Protein AF-A0A9P9QPF1-F1 (afdb_monomer)

Radius of gyration: 17.54 Å; Cα contacts (8 Å, |Δi|>4): 464; chains: 1; bounding box: 39×44×56 Å

Foldseek 3Di:
DAEEEEFEAAPAFQARLQADPRDRCLPRPLCVLVVPYHYYTDGDHRHLCVCQAPDPDPVLLVLLCVVLVVVLVVCVVVVNLQHAYEYEYAASSVLSVLSNLLCLCPDPDSSSVSNNLRAAEYEYELYFQQALDQVSVVLLSVLVVQVCVVPDPDDDDGDRDNSNVSNVSNVSSVVVQVVCVVVVRRHYAYEFEAEDAQDPPRGASRDPVRRDDVVHHYDYQDHHSSCLSYADDCPGPSNCVVSVVVSVSVVVVVVVVVD

Mean predicted aligned error: 5.54 Å

Structure (mmCIF, N/CA/C/O backbone):
data_AF-A0A9P9QPF1-F1
#
_entry.id   AF-A0A9P9QPF1-F1
#
loop_
_atom_site.group_PDB
_atom_site.id
_atom_site.type_symbol
_atom_site.label_atom_id
_atom_site.label_alt_id
_atom_site.label_comp_id
_atom_site.label_asym_id
_atom_site.label_entity_id
_atom_site.label_seq_id
_atom_site.pdbx_PDB_ins_code
_atom_site.Cartn_x
_atom_site.Cartn_y
_atom_site.Cartn_z
_atom_site.occupancy
_atom_site.B_iso_or_equiv
_atom_site.auth_seq_id
_atom_site.auth_comp_id
_atom_site.auth_asym_id
_atom_site.auth_atom_id
_atom_site.pdbx_PDB_model_num
ATOM 1 N N . THR A 1 1 ? -11.593 -10.756 13.813 1.00 84.38 1 THR A N 1
ATOM 2 C CA . THR A 1 1 ? -11.737 -10.491 12.364 1.00 84.38 1 THR A CA 1
ATOM 3 C C . THR A 1 1 ? -10.950 -9.239 12.032 1.00 84.38 1 THR A C 1
ATOM 5 O O . THR A 1 1 ? -10.875 -8.368 12.889 1.00 84.38 1 THR A O 1
ATOM 8 N N . PHE A 1 2 ? -10.333 -9.146 10.856 1.00 94.38 2 PHE A N 1
ATOM 9 C CA . PHE A 1 2 ? -9.596 -7.957 10.392 1.00 94.38 2 PHE A CA 1
ATOM 10 C C . PHE A 1 2 ? -9.845 -7.748 8.895 1.00 94.38 2 PHE A C 1
ATOM 12 O O . PHE A 1 2 ? -10.354 -8.657 8.237 1.00 94.38 2 PHE A O 1
ATOM 19 N N . SER A 1 3 ? -9.521 -6.573 8.360 1.00 96.62 3 SER A N 1
ATOM 20 C CA . SER A 1 3 ? -9.664 -6.269 6.934 1.00 96.62 3 SER A CA 1
ATOM 21 C C . SER A 1 3 ? -8.303 -6.168 6.248 1.00 96.62 3 SER A C 1
ATOM 23 O O . SER A 1 3 ? -7.389 -5.543 6.783 1.00 96.62 3 SER A O 1
ATOM 25 N N . VAL A 1 4 ? -8.193 -6.727 5.044 1.00 98.19 4 VAL A N 1
ATOM 26 C CA . VAL A 1 4 ? -7.065 -6.537 4.126 1.00 98.19 4 VAL A CA 1
ATOM 27 C C . VAL A 1 4 ? -7.552 -5.723 2.931 1.00 98.19 4 VAL A C 1
ATOM 29 O O . VAL A 1 4 ? -8.466 -6.150 2.223 1.00 98.19 4 VAL A O 1
ATOM 32 N N . VAL A 1 5 ? -6.969 -4.544 2.726 1.00 98.44 5 VAL A N 1
ATOM 33 C CA . VAL A 1 5 ? -7.371 -3.599 1.677 1.00 98.44 5 VAL A CA 1
ATOM 34 C C . VAL A 1 5 ? -6.279 -3.506 0.620 1.00 98.44 5 VAL A C 1
ATOM 36 O O . VAL A 1 5 ? -5.175 -3.035 0.882 1.00 98.44 5 VAL A O 1
ATOM 39 N N . PHE A 1 6 ? -6.609 -3.944 -0.587 1.00 98.56 6 PHE A N 1
ATOM 40 C CA . PHE A 1 6 ? -5.731 -3.944 -1.746 1.00 98.56 6 PHE A CA 1
ATOM 41 C C . PHE A 1 6 ? -5.860 -2.644 -2.534 1.00 98.56 6 PHE A C 1
ATOM 43 O O . PHE A 1 6 ? -6.964 -2.279 -2.941 1.00 98.56 6 PHE A O 1
ATOM 50 N N . VAL A 1 7 ? -4.739 -1.975 -2.796 1.00 98.06 7 VAL A N 1
ATOM 51 C CA . VAL A 1 7 ? -4.677 -0.713 -3.549 1.00 98.06 7 VAL A CA 1
ATOM 52 C C . VAL A 1 7 ? -3.761 -0.900 -4.755 1.00 98.06 7 VAL A C 1
ATOM 54 O O . VAL A 1 7 ? -2.556 -1.109 -4.609 1.00 98.06 7 VAL A O 1
ATOM 57 N N . HIS A 1 8 ? -4.341 -0.913 -5.955 1.00 94.88 8 HIS A N 1
ATOM 58 C CA . HIS A 1 8 ? -3.581 -1.191 -7.174 1.00 94.88 8 HIS A CA 1
ATOM 59 C C . HIS A 1 8 ? -2.695 -0.014 -7.591 1.00 94.88 8 HIS A C 1
ATOM 61 O O . HIS A 1 8 ? -2.966 1.127 -7.234 1.00 94.88 8 HIS A O 1
ATOM 67 N N . GLY A 1 9 ? -1.674 -0.297 -8.399 1.00 86.31 9 GLY A N 1
ATOM 68 C CA . GLY A 1 9 ? -0.817 0.713 -9.011 1.00 86.31 9 GLY A CA 1
ATOM 69 C C . GLY A 1 9 ? -1.319 1.246 -10.353 1.00 86.31 9 GLY A C 1
ATOM 70 O O . GLY A 1 9 ? -2.434 0.959 -10.801 1.00 86.31 9 GLY A O 1
ATOM 71 N N . LEU A 1 10 ? -0.439 2.003 -11.007 1.00 77.88 10 LEU A N 1
ATOM 72 C CA . LEU A 1 10 ? -0.610 2.525 -12.363 1.00 77.88 10 LEU A CA 1
ATOM 73 C C . LEU A 1 10 ? -0.850 1.426 -13.389 1.00 77.88 10 LEU A C 1
ATOM 75 O O . LEU A 1 10 ? -0.322 0.325 -13.245 1.00 77.88 10 LEU A O 1
ATOM 79 N N . THR A 1 11 ? -1.627 1.724 -14.437 1.00 69.00 11 THR A N 1
ATOM 80 C CA . THR A 1 11 ? -2.045 0.774 -15.501 1.00 69.00 11 THR A CA 1
ATOM 81 C C . THR A 1 11 ? -2.788 -0.472 -15.014 1.00 69.00 11 THR A C 1
ATOM 83 O O . THR A 1 11 ? -3.221 -1.311 -15.805 1.00 69.00 11 THR A O 1
ATOM 86 N N . GLY A 1 12 ? -2.962 -0.601 -13.704 1.00 81.06 12 GLY A N 1
ATOM 87 C CA . GLY A 1 12 ? -3.686 -1.659 -13.047 1.00 81.06 12 GLY A CA 1
ATOM 88 C C . GLY A 1 12 ? -5.175 -1.378 -12.972 1.00 81.06 12 GLY A C 1
ATOM 89 O O . GLY A 1 12 ? -5.694 -0.400 -13.502 1.00 81.06 12 GLY A O 1
ATOM 90 N N . ASN A 1 13 ? -5.868 -2.276 -12.293 1.00 87.75 13 ASN A N 1
ATOM 91 C CA . ASN A 1 13 ? -7.193 -2.021 -11.755 1.00 87.75 13 ASN A CA 1
ATOM 92 C C . ASN A 1 13 ? -7.406 -2.960 -10.562 1.00 87.75 13 ASN A C 1
ATOM 94 O O . ASN A 1 13 ? -6.571 -3.822 -10.271 1.00 87.75 13 ASN A O 1
ATOM 98 N N . ARG A 1 14 ? -8.550 -2.812 -9.891 1.00 90.06 14 ARG A N 1
ATOM 99 C CA . ARG A 1 14 ? -8.898 -3.551 -8.668 1.00 90.06 14 ARG A CA 1
ATOM 100 C C . ARG A 1 14 ? -8.849 -5.084 -8.785 1.00 90.06 14 ARG A C 1
ATOM 102 O O . ARG A 1 14 ? -8.847 -5.744 -7.753 1.00 90.06 14 ARG A O 1
ATOM 109 N N . THR A 1 15 ? -8.819 -5.658 -9.989 1.00 92.88 15 THR A N 1
ATOM 110 C CA . THR A 1 15 ? -8.665 -7.106 -10.211 1.00 92.88 15 THR A CA 1
ATOM 111 C C . THR A 1 15 ? -7.367 -7.445 -10.941 1.00 92.88 15 THR A C 1
ATOM 113 O O . THR A 1 15 ? -6.583 -8.252 -10.446 1.00 92.88 15 THR A O 1
ATOM 116 N N . ARG A 1 16 ? -7.093 -6.807 -12.084 1.00 93.75 16 ARG A N 1
ATOM 117 C CA . ARG A 1 16 ? -5.982 -7.154 -12.988 1.00 93.75 16 ARG A CA 1
ATOM 118 C C . ARG A 1 16 ? -4.607 -7.085 -12.328 1.00 93.75 16 ARG A C 1
ATOM 120 O O . ARG A 1 16 ? -3.755 -7.903 -12.648 1.00 93.75 16 ARG A O 1
ATOM 127 N N . THR A 1 17 ? -4.389 -6.143 -11.411 1.00 95.44 17 THR A N 1
ATOM 128 C CA . THR A 1 17 ? -3.107 -6.016 -10.694 1.00 95.44 17 THR A CA 1
ATOM 129 C C . THR A 1 17 ? -2.771 -7.257 -9.879 1.00 95.44 17 THR A C 1
ATOM 131 O O . THR A 1 17 ? -1.605 -7.577 -9.711 1.00 95.44 17 THR A O 1
ATOM 134 N N . TRP A 1 18 ? -3.788 -7.976 -9.420 1.00 97.31 18 TRP A N 1
ATOM 135 C CA . TRP A 1 18 ? -3.645 -9.119 -8.526 1.00 97.31 18 TRP A CA 1
ATOM 136 C C . TRP A 1 18 ? -3.988 -10.439 -9.223 1.00 97.31 18 TRP A C 1
ATOM 138 O O . TRP A 1 18 ? -4.263 -11.430 -8.550 1.00 97.31 18 TRP A O 1
ATOM 148 N N . SER A 1 19 ? -4.060 -10.438 -10.559 1.00 97.00 19 SER A N 1
ATOM 149 C CA . SER A 1 19 ? -4.500 -11.594 -11.339 1.00 97.00 19 SER A CA 1
ATOM 150 C C . SER A 1 19 ? -3.368 -12.187 -12.170 1.00 97.00 19 SER A C 1
ATOM 152 O O . SER A 1 19 ? -2.696 -11.454 -12.893 1.00 97.00 19 SER A O 1
ATOM 154 N N . HIS A 1 20 ? -3.212 -13.508 -12.122 1.00 96.25 20 HIS A N 1
ATOM 155 C CA . HIS A 1 20 ? -2.329 -14.282 -12.993 1.00 96.25 20 HIS A CA 1
ATOM 156 C C . HIS A 1 20 ? -3.170 -15.318 -13.743 1.00 96.25 20 HIS A C 1
ATOM 158 O O . HIS A 1 20 ? -3.834 -16.123 -13.102 1.00 96.25 20 HIS A O 1
ATOM 164 N N . ASP A 1 21 ? -3.214 -15.261 -15.076 1.00 94.06 21 ASP A N 1
ATOM 165 C CA . ASP A 1 21 ? -3.969 -16.206 -15.919 1.00 94.06 21 ASP A CA 1
ATOM 166 C C . ASP A 1 21 ? -5.418 -16.472 -15.454 1.00 94.06 21 ASP A C 1
ATOM 168 O O . ASP A 1 21 ? -5.925 -17.590 -15.466 1.00 94.06 21 ASP A O 1
ATOM 172 N N . GLY A 1 22 ? -6.105 -15.406 -15.026 1.00 92.75 22 GLY A N 1
ATOM 173 C CA . GLY A 1 22 ? -7.492 -15.455 -14.549 1.00 92.75 22 GLY A CA 1
ATOM 174 C C . GLY A 1 22 ? -7.662 -15.790 -13.062 1.00 92.75 22 GLY A C 1
ATOM 175 O O . GLY A 1 22 ? -8.756 -15.597 -12.535 1.00 92.75 22 GLY A O 1
ATOM 176 N N . LEU A 1 23 ? -6.599 -16.208 -12.372 1.00 96.94 23 LEU A N 1
ATOM 177 C CA . LEU A 1 23 ? -6.587 -16.434 -10.928 1.00 96.94 23 LEU A CA 1
ATOM 178 C C . LEU A 1 23 ? -6.358 -15.112 -10.192 1.00 96.94 23 LEU A C 1
ATOM 180 O O . LEU A 1 23 ? -5.297 -14.504 -10.317 1.00 96.94 23 LEU A O 1
ATOM 184 N N . LEU A 1 24 ? -7.340 -14.675 -9.402 1.00 97.56 24 LEU A N 1
ATOM 185 C CA . LEU A 1 24 ? -7.298 -13.461 -8.589 1.00 97.56 24 LEU A CA 1
ATOM 186 C C . LEU A 1 24 ? -6.910 -13.832 -7.155 1.00 97.56 24 LEU A C 1
ATOM 188 O O . LEU A 1 24 ? -7.772 -14.142 -6.332 1.00 97.56 24 LEU A O 1
ATOM 192 N N . TRP A 1 25 ? -5.623 -13.774 -6.810 1.00 97.75 25 TRP A N 1
ATOM 193 C CA . TRP A 1 25 ? -5.141 -14.339 -5.542 1.00 97.75 25 TRP A CA 1
ATOM 194 C C . TRP A 1 25 ? -5.756 -13.736 -4.262 1.00 97.75 25 TRP A C 1
ATOM 196 O O . TRP A 1 25 ? -5.939 -14.504 -3.311 1.00 97.75 25 TRP A O 1
ATOM 206 N N . PRO A 1 26 ? -6.164 -12.445 -4.193 1.00 97.69 26 PRO A N 1
ATOM 207 C CA . PRO A 1 26 ? -6.895 -11.935 -3.034 1.00 97.69 26 PRO A CA 1
ATOM 208 C C . PRO A 1 26 ? -8.247 -12.630 -2.830 1.00 97.69 26 PRO A C 1
ATOM 210 O O . PRO A 1 26 ? -8.736 -12.702 -1.710 1.00 97.69 26 PRO A O 1
ATOM 213 N N . LYS A 1 27 ? -8.866 -13.144 -3.896 1.00 97.25 27 LYS A N 1
ATOM 214 C CA . LYS A 1 27 ? -10.145 -13.858 -3.838 1.00 97.25 27 LYS A CA 1
ATOM 215 C C . LYS A 1 27 ? -9.957 -15.374 -3.764 1.00 97.25 27 LYS A C 1
ATOM 217 O O . LYS A 1 27 ? -10.670 -16.030 -3.016 1.00 97.25 27 LYS A O 1
ATOM 222 N N . ASP A 1 28 ? -9.021 -15.920 -4.530 1.00 97.44 28 ASP A N 1
ATOM 223 C CA . ASP A 1 28 ? -8.966 -17.359 -4.801 1.00 97.44 28 ASP A CA 1
ATOM 224 C C . ASP A 1 28 ? -7.970 -18.107 -3.896 1.00 97.44 28 ASP A C 1
ATOM 226 O O . ASP A 1 28 ? -8.145 -19.302 -3.635 1.00 97.44 28 ASP A O 1
ATOM 230 N N . LEU A 1 29 ? -6.940 -17.416 -3.384 1.00 98.06 29 LEU A N 1
ATOM 231 C CA . LEU A 1 29 ? -5.895 -18.009 -2.536 1.00 98.06 29 LEU A CA 1
ATOM 232 C C . LEU A 1 29 ? -5.961 -17.494 -1.098 1.00 98.06 29 LEU A C 1
ATOM 234 O O . LEU A 1 29 ? -6.026 -18.274 -0.148 1.00 98.06 29 LEU A O 1
ATOM 238 N N . LEU A 1 30 ? -6.000 -16.170 -0.930 1.00 97.31 30 LEU A N 1
ATOM 239 C CA . LEU A 1 30 ? -5.838 -15.531 0.371 1.00 97.31 30 LEU A CA 1
ATOM 240 C C . LEU A 1 30 ? -6.895 -15.932 1.420 1.00 97.31 30 LEU A C 1
ATOM 242 O O . LEU A 1 30 ? -6.501 -16.094 2.577 1.00 97.31 30 LEU A O 1
ATOM 246 N N . PRO A 1 31 ? -8.183 -16.181 1.086 1.00 96.81 31 PRO A N 1
ATOM 247 C CA . PRO A 1 31 ? -9.150 -16.686 2.065 1.00 96.81 31 PRO A CA 1
ATOM 248 C C . PRO A 1 31 ? -8.780 -18.041 2.675 1.00 96.81 31 PRO A C 1
ATOM 250 O O . PRO A 1 31 ? -9.195 -18.335 3.792 1.00 96.81 31 PRO A O 1
ATOM 253 N N . LYS A 1 32 ? -7.995 -18.870 1.976 1.00 95.56 32 LYS A N 1
ATOM 254 C CA . LYS A 1 32 ? -7.543 -20.166 2.499 1.00 95.56 32 LYS A CA 1
ATOM 255 C C . LYS A 1 32 ? -6.437 -19.987 3.536 1.00 95.56 32 LYS A C 1
ATOM 257 O O . LYS A 1 32 ? -6.409 -20.693 4.539 1.00 95.56 32 LYS A O 1
ATOM 262 N N . THR A 1 33 ? -5.551 -19.013 3.324 1.00 94.50 33 THR A N 1
ATOM 263 C CA . THR A 1 33 ? -4.469 -18.686 4.265 1.00 94.50 33 THR A CA 1
ATOM 264 C C . THR A 1 33 ? -4.956 -17.833 5.440 1.00 94.50 33 THR A C 1
ATOM 266 O O . THR A 1 33 ? -4.488 -18.006 6.565 1.00 94.50 33 THR A O 1
ATOM 269 N N . LEU A 1 34 ? -5.913 -16.930 5.203 1.00 95.19 34 LEU A N 1
ATOM 270 C CA . LEU A 1 34 ? -6.455 -15.987 6.184 1.00 95.19 34 LEU A CA 1
ATOM 271 C C . LEU A 1 34 ? -7.994 -16.095 6.250 1.00 95.19 34 LEU A C 1
ATOM 273 O O . LEU A 1 34 ? -8.694 -15.156 5.867 1.00 95.19 34 LEU A O 1
ATOM 277 N N . PRO A 1 35 ? -8.562 -17.198 6.776 1.00 92.62 35 PRO A N 1
ATOM 278 C CA . PRO A 1 35 ? -10.014 -17.441 6.750 1.00 92.62 35 PRO A CA 1
ATOM 279 C C . PRO A 1 35 ? -10.839 -16.422 7.551 1.00 92.62 35 PRO A C 1
ATOM 281 O O . PRO A 1 35 ? -12.038 -16.282 7.340 1.00 92.62 35 PRO A O 1
ATOM 284 N N . ASN A 1 36 ? -10.197 -15.681 8.459 1.00 90.31 36 ASN A N 1
ATOM 285 C CA . ASN A 1 36 ? -10.830 -14.655 9.292 1.00 90.31 36 ASN A CA 1
ATOM 286 C C . ASN A 1 36 ? -10.588 -13.222 8.778 1.00 90.31 36 ASN A C 1
ATOM 288 O O . ASN A 1 36 ? -10.891 -12.254 9.491 1.00 90.31 36 ASN A O 1
ATOM 292 N N . ALA A 1 37 ? -9.993 -13.081 7.589 1.00 94.81 37 ALA A N 1
ATOM 293 C CA . ALA A 1 37 ? -9.763 -11.801 6.940 1.00 94.81 37 ALA A CA 1
ATOM 294 C C . ALA A 1 37 ? -10.932 -11.438 6.024 1.00 94.81 37 ALA A C 1
ATOM 296 O O . ALA A 1 37 ? -11.385 -12.233 5.204 1.00 94.81 37 ALA A O 1
ATOM 297 N N . ARG A 1 38 ? -11.377 -10.187 6.110 1.00 95.00 38 ARG A N 1
ATOM 298 C CA . ARG A 1 38 ? -12.221 -9.573 5.089 1.00 95.00 38 ARG A CA 1
ATOM 299 C C . ARG A 1 38 ? -11.328 -8.950 4.032 1.00 95.00 38 ARG A C 1
ATOM 301 O O . ARG A 1 38 ? -10.522 -8.085 4.354 1.00 95.00 38 ARG A O 1
ATOM 308 N N . ILE A 1 39 ? -11.499 -9.346 2.782 1.00 96.62 39 ILE A N 1
ATOM 309 C CA . ILE A 1 39 ? -10.620 -8.915 1.697 1.00 96.62 39 ILE A CA 1
ATOM 310 C C . ILE A 1 39 ? -11.367 -7.930 0.804 1.00 96.62 39 ILE A C 1
ATOM 312 O O . ILE A 1 39 ? -12.495 -8.184 0.387 1.00 96.62 39 ILE A O 1
ATOM 316 N N . MET A 1 40 ? -10.744 -6.784 0.543 1.00 96.12 40 MET A N 1
ATOM 317 C CA . MET A 1 40 ? -11.307 -5.692 -0.245 1.00 96.12 40 MET A CA 1
ATOM 318 C C . MET A 1 40 ? -10.298 -5.234 -1.287 1.00 96.12 40 MET A C 1
ATOM 320 O O . MET A 1 40 ? -9.114 -5.126 -0.984 1.00 96.12 40 MET A O 1
ATOM 324 N N . THR A 1 41 ? -10.763 -4.890 -2.485 1.00 95.88 41 THR A N 1
ATOM 325 C CA . THR A 1 41 ? -9.938 -4.246 -3.511 1.00 95.88 41 THR A CA 1
ATOM 326 C C . THR A 1 41 ? -10.492 -2.858 -3.813 1.00 95.88 41 THR A C 1
ATOM 328 O O . THR A 1 41 ? -11.667 -2.691 -4.141 1.00 95.88 41 THR A O 1
ATOM 331 N N . PHE A 1 42 ? -9.650 -1.839 -3.674 1.00 94.31 42 PHE A N 1
ATOM 332 C CA . PHE A 1 42 ? -9.981 -0.469 -4.039 1.00 94.31 42 PHE A CA 1
ATOM 333 C C . PHE A 1 42 ? -9.572 -0.208 -5.487 1.00 94.31 42 PHE A C 1
ATOM 335 O O . PHE A 1 42 ? -8.527 -0.679 -5.935 1.00 94.31 42 PHE A O 1
ATOM 342 N N . GLY A 1 43 ? -10.416 0.520 -6.222 1.00 86.38 43 GLY A N 1
ATOM 343 C CA . GLY A 1 43 ? -10.181 0.846 -7.622 1.00 86.38 43 GLY A CA 1
ATOM 344 C C . GLY A 1 43 ? -10.318 2.333 -7.902 1.00 86.38 43 GLY A C 1
ATOM 345 O O . GLY A 1 43 ? -11.364 2.892 -7.583 1.00 86.38 43 GLY A O 1
ATOM 346 N N . TYR A 1 44 ? -9.322 2.923 -8.557 1.00 84.06 44 TYR A N 1
ATOM 347 C CA . TYR A 1 44 ? -9.302 4.321 -8.988 1.00 84.06 44 TYR A CA 1
ATOM 348 C C . TYR A 1 44 ? -8.747 4.454 -10.418 1.00 84.06 44 TYR A C 1
ATOM 350 O O . TYR A 1 44 ? -8.210 3.493 -10.968 1.00 84.06 44 TYR A O 1
ATOM 358 N N . ASP A 1 45 ? -8.913 5.624 -11.042 1.00 76.50 45 ASP A N 1
ATOM 359 C CA . ASP A 1 45 ? -8.342 5.901 -12.366 1.00 76.50 45 ASP A CA 1
ATOM 360 C C . ASP A 1 45 ? -6.810 6.000 -12.278 1.00 76.50 45 ASP A C 1
ATOM 362 O O . ASP A 1 45 ? -6.278 6.867 -11.592 1.00 76.50 45 ASP A O 1
ATOM 366 N N . ALA A 1 46 ? -6.111 5.080 -12.942 1.00 68.81 46 ALA A N 1
ATOM 367 C CA . ALA A 1 46 ? -4.673 4.856 -12.792 1.00 68.81 46 ALA A CA 1
ATOM 368 C C . ALA A 1 46 ? -3.868 5.245 -14.040 1.00 68.81 46 ALA A C 1
ATOM 370 O O . ALA A 1 46 ? -2.824 4.640 -14.313 1.00 68.81 46 ALA A O 1
ATOM 371 N N . ASP A 1 47 ? -4.375 6.196 -14.826 1.00 69.38 47 ASP A N 1
ATOM 372 C CA . ASP A 1 47 ? -3.650 6.752 -15.965 1.00 69.38 47 ASP A CA 1
ATOM 373 C C . ASP A 1 47 ? -2.426 7.550 -15.489 1.00 69.38 47 ASP A C 1
ATOM 375 O O . ASP A 1 47 ? -2.515 8.484 -14.693 1.00 69.38 47 ASP A O 1
ATOM 379 N N . VAL A 1 48 ? -1.259 7.154 -15.988 1.00 63.41 48 VAL A N 1
ATOM 380 C CA . VAL A 1 48 ? 0.043 7.677 -15.572 1.00 63.41 48 VAL A CA 1
ATOM 381 C C . VAL A 1 48 ? 0.267 9.121 -15.992 1.00 63.41 48 VAL A C 1
ATOM 383 O O . VAL A 1 48 ? 0.832 9.894 -15.222 1.00 63.41 48 VAL A O 1
ATOM 386 N N . LEU A 1 49 ? -0.159 9.478 -17.207 1.00 63.38 49 LEU A N 1
ATOM 387 C CA . LEU A 1 49 ? -0.018 10.843 -17.702 1.00 63.38 49 LEU A CA 1
ATOM 388 C C . LEU A 1 49 ? -0.885 11.762 -16.860 1.00 63.38 49 LEU A C 1
ATOM 390 O O . LEU A 1 49 ? -0.431 12.825 -16.466 1.00 63.38 49 LEU A O 1
ATOM 394 N N . ASN A 1 50 ? -2.085 11.311 -16.502 1.00 63.16 50 ASN A N 1
ATOM 395 C CA . ASN A 1 50 ? -2.951 12.058 -15.604 1.00 63.16 50 ASN A CA 1
ATOM 396 C C . ASN A 1 50 ? -2.335 12.215 -14.205 1.00 63.16 50 ASN A C 1
ATOM 398 O O . ASN A 1 50 ? -2.441 13.291 -13.626 1.00 63.16 50 ASN A O 1
ATOM 402 N N . MET A 1 51 ? -1.689 11.173 -13.673 1.00 65.12 51 MET A N 1
ATOM 403 C CA . MET A 1 51 ? -1.117 11.147 -12.316 1.00 65.12 51 MET A CA 1
ATOM 404 C C . MET A 1 51 ? 0.144 12.003 -12.129 1.00 65.12 51 MET A C 1
ATOM 406 O O . MET A 1 51 ? 0.458 12.331 -10.989 1.00 65.12 51 MET A O 1
ATOM 410 N N . TRP A 1 52 ? 0.847 12.331 -13.218 1.00 66.00 52 TRP A N 1
ATOM 411 C CA . TRP A 1 52 ? 2.057 13.166 -13.238 1.00 66.00 52 TRP A CA 1
ATOM 412 C C . TRP A 1 52 ? 1.932 14.376 -14.193 1.00 66.00 52 TRP A C 1
ATOM 414 O O . TRP A 1 52 ? 2.919 14.808 -14.793 1.00 66.00 52 TRP A O 1
ATOM 424 N N . SER A 1 53 ? 0.717 14.896 -14.403 1.00 59.50 53 SER A N 1
ATOM 425 C CA . SER A 1 53 ? 0.469 16.034 -15.305 1.00 59.50 53 SER A CA 1
ATOM 426 C C . SER A 1 53 ? 0.419 17.375 -14.577 1.00 59.50 53 SER A C 1
ATOM 428 O O . SER A 1 53 ? -0.152 17.514 -13.503 1.00 59.50 53 SER A O 1
ATOM 430 N N . THR A 1 54 ? 0.906 18.420 -15.251 1.00 51.22 54 THR A N 1
ATOM 431 C CA . THR A 1 54 ? 1.072 19.803 -14.763 1.00 51.22 54 THR A CA 1
ATOM 432 C C . THR A 1 54 ? -0.215 20.551 -14.362 1.00 51.22 54 THR A C 1
ATOM 434 O O . THR A 1 54 ? -0.183 21.756 -14.121 1.00 51.22 54 THR A O 1
ATOM 437 N N . ALA A 1 55 ? -1.379 19.910 -14.312 1.00 46.44 55 ALA A N 1
ATOM 438 C CA . ALA A 1 55 ? -2.656 20.610 -14.232 1.00 46.44 55 ALA A CA 1
ATOM 439 C C . ALA A 1 55 ? -3.175 20.790 -12.797 1.00 46.44 55 ALA A C 1
ATOM 441 O O . ALA A 1 55 ? -4.305 20.406 -12.539 1.00 46.44 55 ALA A O 1
ATOM 442 N N . GLY A 1 56 ? -2.399 21.365 -11.866 1.00 46.94 56 GLY A N 1
ATOM 443 C CA . GLY A 1 56 ? -2.906 21.927 -10.592 1.00 46.94 56 GLY A CA 1
ATOM 444 C C . GLY A 1 56 ? -3.836 21.035 -9.745 1.00 46.94 56 GLY A C 1
ATOM 445 O O . GLY A 1 56 ? -4.585 21.540 -8.910 1.00 46.94 56 GLY A O 1
ATOM 446 N N . GLN A 1 57 ? -3.832 19.723 -9.971 1.00 56.59 57 GLN A N 1
ATOM 447 C CA . GLN A 1 57 ? -4.755 18.758 -9.395 1.00 56.59 57 GLN A CA 1
ATOM 448 C C . GLN A 1 57 ? -3.898 17.724 -8.685 1.00 56.59 57 GLN A C 1
ATOM 450 O O . GLN A 1 57 ? -3.306 16.867 -9.328 1.00 56.59 57 GLN A O 1
ATOM 455 N N . ASN A 1 58 ? -3.842 17.793 -7.357 1.00 68.38 58 ASN A N 1
ATOM 456 C CA . ASN A 1 58 ? -3.236 16.757 -6.526 1.00 68.38 58 ASN A CA 1
ATOM 457 C C . ASN A 1 58 ? -4.055 15.452 -6.650 1.00 68.38 58 ASN A C 1
ATOM 459 O O . ASN A 1 58 ? -4.864 15.127 -5.780 1.00 68.38 58 ASN A O 1
ATOM 463 N N . ARG A 1 59 ? -3.906 14.721 -7.765 1.00 79.06 59 ARG A N 1
ATOM 464 C CA . ARG A 1 59 ? -4.731 13.542 -8.078 1.00 79.06 59 ARG A CA 1
ATOM 465 C C . ARG A 1 59 ? -4.462 12.396 -7.120 1.00 79.06 59 ARG A C 1
ATOM 467 O O . ARG A 1 59 ? -5.410 11.743 -6.701 1.00 79.06 59 ARG A O 1
ATOM 474 N N . ILE A 1 60 ? -3.205 12.191 -6.723 1.00 85.25 60 ILE A N 1
ATOM 475 C CA . ILE A 1 60 ? -2.852 11.237 -5.662 1.00 85.25 60 ILE A CA 1
ATOM 476 C C . ILE A 1 60 ? -3.609 11.585 -4.382 1.00 85.25 60 ILE A C 1
ATOM 478 O O . ILE A 1 60 ? -4.227 10.700 -3.798 1.00 85.25 60 ILE A O 1
ATOM 482 N N . GLY A 1 61 ? -3.632 12.869 -4.011 1.00 88.19 61 GLY A N 1
ATOM 483 C CA . GLY A 1 61 ? -4.448 13.393 -2.921 1.00 88.19 61 GLY A CA 1
ATOM 484 C C . GLY A 1 61 ? -5.922 13.043 -3.082 1.00 88.19 61 GLY A C 1
ATOM 485 O O . GLY A 1 61 ? -6.500 12.426 -2.197 1.00 88.19 61 GLY A O 1
ATOM 486 N N . HIS A 1 62 ? -6.522 13.338 -4.237 1.00 89.12 62 HIS A N 1
ATOM 487 C CA . HIS A 1 62 ? -7.927 13.013 -4.507 1.00 89.12 62 HIS A CA 1
ATOM 488 C C . HIS A 1 62 ? -8.223 11.506 -4.441 1.00 89.12 62 HIS A C 1
ATOM 490 O O . HIS A 1 62 ? -9.260 11.098 -3.912 1.00 89.12 62 HIS A O 1
ATOM 496 N N . HIS A 1 63 ? -7.332 10.661 -4.962 1.00 91.56 63 HIS A N 1
ATOM 497 C CA . HIS A 1 63 ? -7.458 9.208 -4.863 1.00 91.56 63 HIS A CA 1
ATOM 498 C C . HIS A 1 63 ? -7.296 8.729 -3.418 1.00 91.56 63 HIS A C 1
ATOM 500 O O . HIS A 1 63 ? -8.043 7.847 -2.996 1.00 91.56 63 HIS A O 1
ATOM 506 N N . GLY A 1 64 ? -6.395 9.345 -2.648 1.00 94.50 64 GLY A N 1
ATOM 507 C CA . GLY A 1 64 ? -6.235 9.121 -1.214 1.00 94.50 64 GLY A CA 1
ATOM 508 C C . GLY A 1 64 ? -7.511 9.466 -0.447 1.00 94.50 64 GLY A C 1
ATOM 509 O O . GLY A 1 64 ? -8.029 8.629 0.292 1.00 94.50 64 GLY A O 1
ATOM 510 N N . SER A 1 65 ? -8.100 10.632 -0.717 1.00 94.62 65 SER A N 1
ATOM 511 C CA . SER A 1 65 ? -9.386 11.047 -0.151 1.00 94.62 65 SER A CA 1
ATOM 512 C C . SER A 1 65 ? -10.522 10.102 -0.509 1.00 94.62 65 SER A C 1
ATOM 514 O O . SER A 1 65 ? -11.361 9.767 0.327 1.00 94.62 65 SER A O 1
ATOM 516 N N . SER A 1 66 ? -10.567 9.654 -1.764 1.00 95.56 66 SER A N 1
ATOM 517 C CA . SER A 1 66 ? -11.578 8.708 -2.231 1.00 95.56 66 SER A CA 1
ATOM 518 C C . SER A 1 66 ? -11.439 7.352 -1.536 1.00 95.56 66 SER A C 1
ATOM 520 O O . SER A 1 66 ? -12.447 6.796 -1.095 1.00 95.56 66 SER A O 1
ATOM 522 N N . LEU A 1 67 ? -10.209 6.850 -1.372 1.00 97.31 67 LEU A N 1
ATOM 523 C CA . LEU A 1 67 ? -9.918 5.634 -0.612 1.00 97.31 67 LEU A CA 1
ATOM 524 C C . LEU A 1 67 ? -10.347 5.785 0.852 1.00 97.31 67 LEU A C 1
ATOM 526 O O . LEU A 1 67 ? -11.073 4.930 1.359 1.00 97.31 67 LEU A O 1
ATOM 530 N N . ALA A 1 68 ? -9.940 6.873 1.511 1.00 97.56 68 ALA A N 1
ATOM 531 C CA . ALA A 1 68 ? -10.256 7.154 2.907 1.00 97.56 68 ALA A CA 1
ATOM 532 C C . ALA A 1 68 ? -11.773 7.200 3.149 1.00 97.56 68 ALA A C 1
ATOM 534 O O . ALA A 1 68 ? -12.289 6.453 3.981 1.00 97.56 68 ALA A O 1
ATOM 535 N N . ARG A 1 69 ? -12.505 8.005 2.367 1.00 97.12 69 ARG A N 1
ATOM 536 C CA . ARG A 1 69 ? -13.966 8.134 2.494 1.00 97.12 69 ARG A CA 1
ATOM 537 C C . ARG A 1 69 ? -14.696 6.835 2.178 1.00 97.12 69 ARG A C 1
ATOM 539 O O . ARG A 1 69 ? -15.510 6.392 2.979 1.00 97.12 69 ARG A O 1
ATOM 546 N N . SER A 1 70 ? -14.351 6.170 1.073 1.00 96.56 70 SER A N 1
ATOM 547 C CA . SER A 1 70 ? -15.001 4.905 0.696 1.00 96.56 70 SER A CA 1
ATOM 548 C C . SER A 1 70 ? -14.802 3.823 1.759 1.00 96.56 70 SER A C 1
ATOM 550 O O . SER A 1 70 ? -15.707 3.032 2.027 1.00 96.56 70 SER A O 1
ATOM 552 N N . LEU A 1 71 ? -13.615 3.776 2.373 1.00 97.12 71 LEU A N 1
ATOM 553 C CA . LEU A 1 71 ? -13.317 2.825 3.436 1.00 97.12 71 LEU A CA 1
ATOM 554 C C . LEU A 1 71 ? -14.048 3.174 4.740 1.00 97.12 71 LEU A C 1
ATOM 556 O O . LEU A 1 71 ? -14.547 2.259 5.393 1.00 97.12 71 LEU A O 1
ATOM 560 N N . ALA A 1 72 ? -14.138 4.455 5.109 1.00 96.56 72 ALA A N 1
ATOM 561 C CA . ALA A 1 72 ? -14.906 4.902 6.274 1.00 96.56 72 ALA A CA 1
ATOM 562 C C . ALA A 1 72 ? -16.395 4.566 6.117 1.00 96.56 72 ALA A C 1
ATOM 564 O O . ALA A 1 72 ? -16.946 3.853 6.955 1.00 96.56 72 ALA A O 1
ATOM 565 N N . ASP A 1 73 ? -17.002 4.954 4.992 1.00 95.50 73 ASP A N 1
ATOM 566 C CA . ASP A 1 73 ? -18.411 4.688 4.687 1.00 95.50 73 ASP A CA 1
ATOM 567 C C . ASP A 1 73 ? -18.727 3.191 4.723 1.00 95.50 73 ASP A C 1
ATOM 569 O O . ASP A 1 73 ? -19.744 2.763 5.276 1.00 95.50 73 ASP A O 1
ATOM 573 N N . PHE A 1 74 ? -17.849 2.367 4.139 1.00 95.00 74 PHE A N 1
ATOM 574 C CA . PHE A 1 74 ? -18.019 0.920 4.159 1.00 95.00 74 PHE A CA 1
ATOM 575 C C . PHE A 1 74 ? -17.985 0.372 5.587 1.00 95.00 74 PHE A C 1
ATOM 577 O O . PHE A 1 74 ? -18.824 -0.456 5.941 1.00 95.00 74 PHE A O 1
ATOM 584 N N . ARG A 1 75 ? -17.037 0.829 6.412 1.00 94.25 75 ARG A N 1
ATOM 585 C CA . ARG A 1 75 ? -16.871 0.358 7.794 1.00 94.25 75 ARG A CA 1
ATOM 586 C C . ARG A 1 75 ? -18.027 0.774 8.692 1.00 94.25 75 ARG A C 1
ATOM 588 O O . ARG A 1 75 ? -18.437 -0.033 9.519 1.00 94.25 75 ARG A O 1
ATOM 595 N N . ASP A 1 76 ? -18.571 1.969 8.505 1.00 92.94 76 ASP A N 1
ATOM 596 C CA . ASP A 1 76 ? -19.709 2.441 9.293 1.00 92.94 76 ASP A CA 1
ATOM 597 C C . ASP A 1 76 ? -20.993 1.689 8.920 1.00 92.94 76 ASP A C 1
ATOM 599 O O . ASP A 1 76 ? -21.733 1.248 9.796 1.00 92.94 76 ASP A O 1
ATOM 603 N N . ARG A 1 77 ? -21.215 1.416 7.627 1.00 93.56 77 ARG A N 1
ATOM 604 C CA . ARG A 1 77 ? -22.370 0.624 7.155 1.00 93.56 77 ARG A CA 1
ATOM 605 C C . ARG A 1 77 ? -22.349 -0.843 7.584 1.00 93.56 77 ARG A C 1
ATOM 607 O O . ARG A 1 77 ? -23.359 -1.525 7.436 1.00 93.56 77 ARG A O 1
ATOM 614 N N . THR A 1 78 ? -21.212 -1.348 8.048 1.00 91.56 78 THR A N 1
ATOM 615 C CA . THR A 1 78 ? -21.010 -2.771 8.355 1.00 91.56 78 THR A CA 1
ATOM 616 C C . THR A 1 78 ? -20.597 -3.022 9.809 1.00 91.56 78 THR A C 1
ATOM 618 O O . THR A 1 78 ? -20.163 -4.125 10.130 1.00 91.56 78 THR A O 1
ATOM 621 N N . ASP A 1 79 ? -20.747 -2.014 10.681 1.00 88.06 79 ASP A N 1
ATOM 622 C CA . ASP A 1 79 ? -20.387 -2.045 12.110 1.00 88.06 79 ASP A CA 1
ATOM 623 C C . ASP A 1 79 ? -18.945 -2.524 12.367 1.00 88.06 79 ASP A C 1
ATOM 625 O O . ASP A 1 79 ? -18.633 -3.387 13.187 1.00 88.06 79 ASP A O 1
ATOM 629 N N . MET A 1 80 ? -18.023 -1.982 11.575 1.00 87.81 80 MET A N 1
ATOM 630 C CA . MET A 1 80 ? -16.629 -2.414 11.501 1.00 87.81 80 MET A CA 1
ATOM 631 C C . MET A 1 80 ? -15.648 -1.303 11.829 1.00 87.81 80 MET A C 1
ATOM 633 O O . MET A 1 80 ? -14.448 -1.465 11.601 1.00 87.81 80 MET A O 1
ATOM 637 N N . SER A 1 81 ? -16.113 -0.193 12.400 1.00 88.12 81 SER A N 1
ATOM 638 C CA . SER A 1 81 ? -15.301 1.004 12.612 1.00 88.12 81 SER A CA 1
ATOM 639 C C . SER A 1 81 ? -14.066 0.760 13.497 1.00 88.12 81 SER A C 1
ATOM 641 O O . SER A 1 81 ? -13.087 1.483 13.337 1.00 88.12 81 SER A O 1
ATOM 643 N N . ASN A 1 82 ? -14.044 -0.298 14.324 1.00 88.94 82 ASN A N 1
ATOM 644 C CA . ASN A 1 82 ? -12.904 -0.704 15.172 1.00 88.94 82 ASN A CA 1
ATOM 645 C C . ASN A 1 82 ? -12.147 -1.954 14.673 1.00 88.94 82 ASN A C 1
ATOM 647 O O . ASN A 1 82 ? -11.276 -2.483 15.356 1.00 88.94 82 ASN A O 1
ATOM 651 N N . THR A 1 83 ? -12.484 -2.473 13.490 1.00 92.69 83 THR A N 1
ATOM 652 C CA . THR A 1 83 ? -11.825 -3.668 12.940 1.00 92.69 83 THR A CA 1
ATOM 653 C C . THR A 1 83 ? -10.411 -3.314 12.459 1.00 92.69 83 THR A C 1
ATOM 655 O O . THR A 1 83 ? -10.299 -2.373 11.667 1.00 92.69 83 THR A O 1
ATOM 658 N N . PRO A 1 84 ? -9.348 -4.047 12.844 1.00 95.81 84 PRO A N 1
ATOM 659 C CA . PRO A 1 84 ? -7.993 -3.787 12.360 1.00 95.81 84 PRO A CA 1
ATOM 660 C C . PRO A 1 84 ? -7.882 -3.820 10.831 1.00 95.81 84 PRO A C 1
ATOM 662 O O . PRO A 1 84 ? -8.573 -4.599 10.171 1.00 95.81 84 PRO A O 1
ATOM 665 N N . ILE A 1 85 ? -7.001 -2.990 10.278 1.00 97.44 85 ILE A N 1
ATOM 666 C CA . ILE A 1 85 ? -6.782 -2.821 8.840 1.00 97.44 85 ILE A CA 1
ATOM 667 C C . ILE A 1 85 ? -5.324 -3.140 8.518 1.00 97.44 85 ILE A C 1
ATOM 669 O O . ILE A 1 85 ? -4.407 -2.626 9.164 1.00 97.44 85 ILE A O 1
ATOM 673 N N . ILE A 1 86 ? -5.119 -3.963 7.495 1.00 98.25 86 ILE A N 1
ATOM 674 C CA . ILE A 1 86 ? -3.836 -4.125 6.820 1.00 98.25 86 ILE A CA 1
ATOM 675 C C . ILE A 1 86 ? -4.008 -3.690 5.365 1.00 98.25 86 ILE A C 1
ATOM 677 O O . ILE A 1 86 ? -4.940 -4.129 4.695 1.00 98.25 86 ILE A O 1
ATOM 681 N N . PHE A 1 87 ? -3.120 -2.837 4.867 1.00 98.69 87 PHE A N 1
ATOM 682 C CA . PHE A 1 87 ? -3.091 -2.468 3.454 1.00 98.69 87 PHE A CA 1
ATOM 683 C C . PHE A 1 87 ? -2.095 -3.337 2.686 1.00 98.69 87 PHE A C 1
ATOM 685 O O . PHE A 1 87 ? -1.037 -3.683 3.207 1.00 98.69 87 PHE A O 1
ATOM 692 N N . VAL A 1 88 ? -2.424 -3.664 1.438 1.00 98.75 88 VAL A N 1
ATOM 693 C CA . VAL A 1 88 ? -1.493 -4.231 0.457 1.00 98.75 88 VAL A CA 1
ATOM 694 C C . VAL A 1 88 ? -1.539 -3.337 -0.768 1.00 98.75 88 VAL A C 1
ATOM 696 O O . VAL A 1 88 ? -2.557 -3.257 -1.453 1.00 98.75 88 VAL A O 1
ATOM 699 N N . ALA A 1 89 ? -0.459 -2.616 -1.021 1.00 98.31 89 ALA A N 1
ATOM 700 C CA . ALA A 1 89 ? -0.423 -1.577 -2.031 1.00 98.31 89 ALA A CA 1
ATOM 701 C C . ALA A 1 89 ? 0.694 -1.841 -3.038 1.00 98.31 89 ALA A C 1
ATOM 703 O O . ALA A 1 89 ? 1.827 -2.139 -2.665 1.00 98.31 89 ALA A O 1
ATOM 704 N N . HIS A 1 90 ? 0.372 -1.732 -4.326 1.00 97.44 90 HIS A N 1
ATOM 705 C CA . HIS A 1 90 ? 1.333 -1.928 -5.410 1.00 97.44 90 HIS A CA 1
ATOM 706 C C . HIS A 1 90 ? 1.676 -0.602 -6.079 1.00 97.44 90 HIS A C 1
ATOM 708 O O . HIS A 1 90 ? 0.788 0.190 -6.395 1.00 97.44 90 HIS A O 1
ATOM 714 N N . SER A 1 91 ? 2.965 -0.382 -6.346 1.00 93.19 91 SER A N 1
ATOM 715 C CA . SER A 1 91 ? 3.469 0.772 -7.088 1.00 93.19 91 SER A CA 1
ATOM 716 C C . SER A 1 91 ? 2.911 2.102 -6.549 1.00 93.19 91 SER A C 1
ATOM 718 O O . SER A 1 91 ? 2.938 2.320 -5.341 1.00 93.19 91 SER A O 1
ATOM 720 N N . LEU A 1 92 ? 2.386 3.000 -7.394 1.00 90.38 92 LEU A N 1
ATOM 721 C CA . LEU A 1 92 ? 1.787 4.262 -6.928 1.00 90.38 92 LEU A CA 1
ATOM 722 C C . LEU A 1 92 ? 0.555 4.096 -6.034 1.00 90.38 92 LEU A C 1
ATOM 724 O O . LEU A 1 92 ? 0.200 5.038 -5.327 1.00 90.38 92 LEU A O 1
ATOM 728 N N . GLY A 1 93 ? -0.073 2.919 -6.010 1.00 93.56 93 GLY A N 1
ATOM 729 C CA . GLY A 1 93 ? -1.130 2.619 -5.048 1.00 93.56 93 GLY A CA 1
ATOM 730 C C . GLY A 1 93 ? -0.647 2.763 -3.604 1.00 93.56 93 GLY A C 1
ATOM 731 O O . GLY A 1 93 ? -1.435 3.100 -2.723 1.00 93.56 93 GLY A O 1
ATOM 732 N N . GLY A 1 94 ? 0.658 2.585 -3.359 1.00 95.88 94 GLY A N 1
ATOM 733 C CA . GLY A 1 94 ? 1.267 2.859 -2.062 1.00 95.88 94 GLY A CA 1
ATOM 734 C C . GLY A 1 94 ? 1.207 4.336 -1.680 1.00 95.88 94 GLY A C 1
ATOM 735 O O . GLY A 1 94 ? 0.798 4.644 -0.569 1.00 95.88 94 GLY A O 1
ATOM 736 N N . LEU A 1 95 ? 1.473 5.256 -2.611 1.00 93.94 95 LEU A N 1
ATOM 737 C CA . LEU A 1 95 ? 1.369 6.701 -2.356 1.00 93.94 95 LEU A CA 1
ATOM 738 C C . LEU A 1 95 ? -0.082 7.153 -2.159 1.00 93.94 95 LEU A C 1
ATOM 740 O O . LEU A 1 95 ? -0.359 8.021 -1.334 1.00 93.94 95 LEU A O 1
ATOM 744 N N . VAL A 1 96 ? -1.027 6.530 -2.871 1.00 94.56 96 VAL A N 1
ATOM 745 C CA . VAL A 1 96 ? -2.467 6.726 -2.629 1.00 94.56 96 VAL A CA 1
ATOM 746 C C . VAL A 1 96 ? -2.844 6.266 -1.217 1.00 94.56 96 VAL A C 1
ATOM 748 O O . VAL A 1 96 ? -3.581 6.959 -0.516 1.00 94.56 96 VAL A O 1
ATOM 751 N N . CYS A 1 97 ? -2.313 5.124 -0.772 1.00 97.56 97 CYS A N 1
ATOM 752 C CA . CYS A 1 97 ? -2.509 4.616 0.584 1.00 97.56 97 CYS A CA 1
ATOM 753 C C . CYS A 1 97 ? -1.899 5.550 1.645 1.00 97.56 97 CYS A C 1
ATOM 755 O O . CYS A 1 97 ? -2.582 5.900 2.608 1.00 97.56 97 CYS A O 1
ATOM 757 N N . GLU A 1 98 ? -0.661 6.011 1.453 1.00 97.25 98 GLU A N 1
ATOM 758 C CA . GLU A 1 98 ? -0.006 6.983 2.340 1.00 97.25 98 GLU A CA 1
ATOM 759 C C . GLU A 1 98 ? -0.817 8.280 2.442 1.00 97.25 98 GLU A C 1
ATOM 761 O O . GLU A 1 98 ? -1.104 8.748 3.546 1.00 97.25 98 GLU A O 1
ATOM 766 N N . SER A 1 99 ? -1.252 8.822 1.300 1.00 96.06 99 SER A N 1
ATOM 767 C CA . SER A 1 99 ? -2.085 10.022 1.238 1.00 96.06 99 SER A CA 1
ATOM 768 C C . SER A 1 99 ? -3.414 9.845 1.981 1.00 96.06 99 SER A C 1
ATOM 770 O O . SER A 1 99 ? -3.783 10.713 2.772 1.00 96.06 99 SER A O 1
ATOM 772 N N . ALA A 1 100 ? -4.090 8.703 1.811 1.00 97.69 100 ALA A N 1
ATOM 773 C CA . ALA A 1 100 ? -5.321 8.388 2.535 1.00 97.69 100 ALA A CA 1
ATOM 774 C C . ALA A 1 100 ? -5.105 8.354 4.056 1.00 97.69 100 ALA A C 1
ATOM 776 O O . ALA A 1 100 ? -5.898 8.910 4.815 1.00 97.69 100 ALA A O 1
ATOM 777 N N . ILE A 1 101 ? -4.020 7.724 4.518 1.00 97.88 101 ILE A N 1
ATOM 778 C CA . ILE A 1 101 ? -3.694 7.632 5.947 1.00 97.88 101 ILE A CA 1
ATOM 779 C C . ILE A 1 101 ? -3.379 9.016 6.528 1.00 97.88 101 ILE A C 1
ATOM 781 O O . ILE A 1 101 ? -3.807 9.326 7.643 1.00 97.88 101 ILE A O 1
ATOM 785 N N . LEU A 1 102 ? -2.661 9.859 5.782 1.00 97.31 102 LEU A N 1
ATOM 786 C CA . LEU A 1 102 ? -2.365 11.233 6.186 1.00 97.31 102 LEU A CA 1
ATOM 787 C C . LEU A 1 102 ? -3.627 12.090 6.299 1.00 97.31 102 LEU A C 1
ATOM 789 O O . LEU A 1 102 ? -3.781 12.807 7.288 1.00 97.31 102 LEU A O 1
ATOM 793 N N .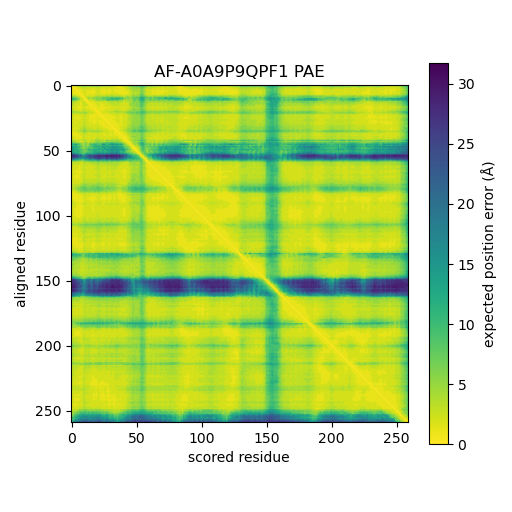 GLU A 1 103 ? -4.552 11.980 5.345 1.00 96.31 103 GLU A N 1
ATOM 794 C CA . GLU A 1 103 ? -5.857 12.643 5.435 1.00 96.31 103 GLU A CA 1
ATOM 795 C C . GLU A 1 103 ? -6.633 12.180 6.668 1.00 96.31 103 GLU A C 1
ATOM 797 O O . GLU A 1 103 ? -7.114 13.005 7.441 1.00 96.31 103 GLU A O 1
ATOM 802 N N . CYS A 1 104 ? -6.688 10.867 6.907 1.00 96.94 104 CYS A N 1
ATOM 803 C CA . CYS A 1 104 ? -7.355 10.298 8.075 1.00 96.94 104 CYS A CA 1
ATOM 804 C C . CYS A 1 104 ? -6.768 10.821 9.392 1.00 96.94 104 CYS A C 1
ATOM 806 O O . CYS A 1 104 ? -7.511 11.152 10.312 1.00 96.94 104 CYS A O 1
ATOM 808 N N . LYS A 1 105 ? -5.438 10.932 9.479 1.00 95.06 105 LYS A N 1
ATOM 809 C CA . LYS A 1 105 ? -4.725 11.467 10.649 1.00 95.06 105 LYS A CA 1
ATOM 810 C C . LYS A 1 105 ? -5.044 12.940 10.911 1.00 95.06 105 LYS A C 1
ATOM 812 O O . LYS A 1 105 ? -5.104 13.344 12.067 1.00 95.06 105 LYS A O 1
ATOM 817 N N . ASN A 1 106 ? -5.226 13.731 9.858 1.00 93.06 106 ASN A N 1
ATOM 818 C CA . ASN A 1 106 ? -5.474 15.169 9.965 1.00 93.06 106 ASN A CA 1
ATOM 819 C C . ASN A 1 106 ? -6.971 15.523 10.039 1.00 93.06 106 ASN A C 1
ATOM 821 O O . ASN A 1 106 ? -7.311 16.697 10.176 1.00 93.06 106 ASN A O 1
ATOM 825 N N . SER A 1 107 ? -7.865 14.538 9.935 1.00 93.94 107 SER A N 1
ATOM 826 C CA . SER A 1 107 ? -9.305 14.772 9.917 1.00 93.94 107 SER A CA 1
ATOM 827 C C . SER A 1 107 ? -9.899 14.908 11.322 1.00 93.94 107 SER A C 1
ATOM 829 O O . SER A 1 107 ? -9.567 14.149 12.232 1.00 93.94 107 SER A O 1
ATOM 831 N N . ALA A 1 108 ? -10.836 15.848 11.481 1.00 92.94 108 ALA A N 1
ATOM 832 C CA . ALA A 1 108 ? -11.675 15.973 12.677 1.00 92.94 108 ALA A CA 1
ATOM 833 C C . ALA A 1 108 ? -12.836 14.957 12.693 1.00 92.94 108 ALA A C 1
ATOM 835 O O . ALA A 1 108 ? -13.492 14.757 13.715 1.00 92.94 108 ALA A O 1
ATOM 836 N N . GLU A 1 109 ? -13.102 14.312 11.557 1.00 95.19 109 GLU A N 1
ATOM 837 C CA . GLU A 1 109 ? -14.148 13.311 11.405 1.00 95.19 109 GLU A CA 1
ATOM 838 C C . GLU A 1 109 ? -13.740 11.987 12.062 1.00 95.19 109 GLU A C 1
ATOM 840 O O . GLU A 1 109 ? -12.792 11.321 11.635 1.00 95.19 109 GLU A O 1
ATOM 845 N N . SER A 1 110 ? -14.489 11.567 13.086 1.00 93.75 110 SER A N 1
ATOM 846 C CA . SER A 1 110 ? -14.150 10.385 13.891 1.00 93.75 110 SER A CA 1
ATOM 847 C C . SER A 1 110 ? -14.019 9.098 13.062 1.00 93.75 110 SER A C 1
ATOM 849 O O . SER A 1 110 ? -13.136 8.281 13.316 1.00 93.75 110 SER A O 1
ATOM 851 N N . GLN A 1 111 ? -14.863 8.930 12.044 1.00 94.25 111 GLN A N 1
ATOM 852 C CA . GLN A 1 111 ? -14.879 7.795 11.125 1.00 94.25 111 GLN A CA 1
ATOM 853 C C . GLN A 1 111 ? -13.611 7.713 10.267 1.00 94.25 111 GLN A C 1
ATOM 855 O O . GLN A 1 111 ? -13.060 6.624 10.095 1.00 94.25 111 GLN A O 1
ATOM 860 N N . LEU A 1 112 ? -13.091 8.856 9.805 1.00 96.50 112 LEU A N 1
ATOM 861 C CA . LEU A 1 112 ? -11.830 8.927 9.066 1.00 96.50 112 LEU A CA 1
ATOM 862 C C . LEU A 1 112 ? -10.652 8.693 10.011 1.00 96.50 112 LEU A C 1
ATOM 864 O O . LEU A 1 112 ? -9.805 7.843 9.744 1.00 96.50 112 LEU A O 1
ATOM 868 N N . HIS A 1 113 ? -10.636 9.350 11.172 1.00 95.25 113 HIS A N 1
ATOM 869 C CA . HIS A 1 113 ? -9.565 9.172 12.155 1.00 95.25 113 HIS A CA 1
ATOM 870 C C . HIS A 1 113 ? -9.447 7.711 12.637 1.00 95.25 113 HIS A C 1
ATOM 872 O O . HIS A 1 113 ? -8.346 7.191 12.837 1.00 95.25 113 HIS A O 1
ATOM 878 N N . LYS A 1 114 ? -10.566 6.981 12.744 1.00 94.81 114 LYS A N 1
ATOM 879 C CA . LYS A 1 114 ? -10.564 5.541 13.054 1.00 94.81 114 LYS A CA 1
ATOM 880 C C . LYS A 1 114 ? -9.814 4.694 12.022 1.00 94.81 114 LYS A C 1
ATOM 882 O O . LYS A 1 114 ? -9.353 3.616 12.389 1.00 94.81 114 LYS A O 1
ATOM 887 N N . ILE A 1 115 ? -9.662 5.123 10.767 1.00 96.88 115 ILE A N 1
ATOM 888 C CA . ILE A 1 115 ? -8.889 4.367 9.768 1.00 96.88 115 ILE A CA 1
ATOM 889 C C . ILE A 1 115 ? -7.417 4.316 10.174 1.00 96.88 115 ILE A C 1
ATOM 891 O O . ILE A 1 115 ? -6.855 3.225 10.276 1.00 96.88 115 ILE A O 1
ATOM 895 N N . VAL A 1 116 ? -6.798 5.465 10.464 1.00 96.06 116 VAL A N 1
ATOM 896 C CA . VAL A 1 116 ? -5.382 5.499 10.863 1.00 96.06 116 VAL A CA 1
ATOM 897 C C . VAL A 1 116 ? -5.161 4.829 12.222 1.00 96.06 116 VAL A C 1
ATOM 899 O O . VAL A 1 116 ? -4.177 4.116 12.392 1.00 96.06 116 VAL A O 1
ATOM 902 N N . GLU A 1 117 ? -6.095 4.963 13.169 1.00 94.06 117 GLU A N 1
ATOM 903 C CA . GLU A 1 117 ? -5.996 4.299 14.481 1.00 94.06 117 GLU A CA 1
ATOM 904 C C . GLU A 1 117 ? -6.112 2.772 14.400 1.00 94.06 117 GLU A C 1
ATOM 906 O O . GLU A 1 117 ? -5.475 2.048 15.168 1.00 94.06 117 GLU A O 1
ATOM 911 N N . ASN A 1 118 ? -6.890 2.261 13.445 1.00 95.25 118 ASN A N 1
ATOM 912 C CA . ASN A 1 118 ? -7.043 0.824 13.232 1.00 95.25 118 ASN A CA 1
ATOM 913 C C . ASN A 1 118 ? -6.083 0.255 12.185 1.00 95.25 118 ASN A C 1
ATOM 915 O O . ASN A 1 118 ?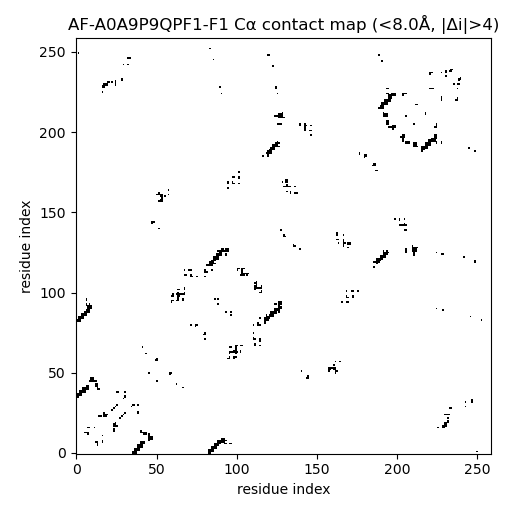 -6.112 -0.952 11.950 1.00 95.25 118 ASN A O 1
ATOM 919 N N . THR A 1 119 ? -5.226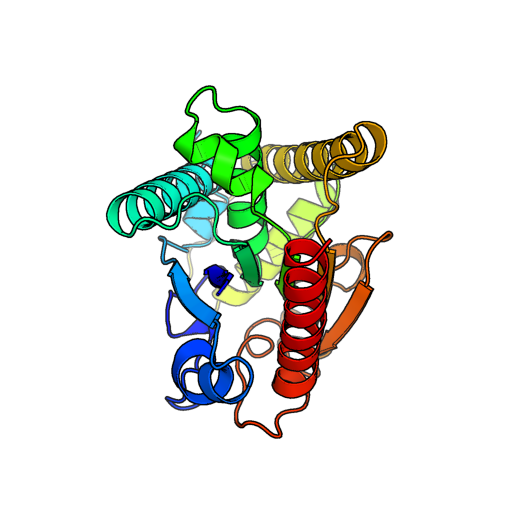 1.068 11.568 1.00 97.06 119 THR A N 1
ATOM 920 C CA . THR A 1 119 ? -4.199 0.575 10.644 1.00 97.06 119 THR A CA 1
ATOM 921 C C . THR A 1 119 ? -3.074 -0.080 11.435 1.00 97.06 119 THR A C 1
ATOM 923 O O . THR A 1 119 ? -2.482 0.538 12.314 1.00 97.06 119 THR A O 1
ATOM 926 N N . ARG A 1 120 ? -2.796 -1.353 11.146 1.00 96.00 120 ARG A N 1
ATOM 927 C CA . ARG A 1 120 ? -1.819 -2.175 11.886 1.00 96.00 120 ARG A CA 1
ATOM 928 C C . ARG A 1 120 ? -0.700 -2.725 11.015 1.00 96.00 120 ARG A C 1
ATOM 930 O O . ARG A 1 120 ? 0.323 -3.155 11.541 1.00 96.00 120 ARG A O 1
ATOM 937 N N . GLY A 1 121 ? -0.885 -2.706 9.699 1.00 97.44 121 GLY A N 1
ATOM 938 C CA . GLY A 1 121 ? 0.107 -3.189 8.752 1.00 97.44 121 GLY A CA 1
ATOM 939 C C . GLY A 1 121 ? -0.042 -2.551 7.378 1.00 97.44 121 GLY A C 1
ATOM 940 O O . GLY A 1 121 ? -1.159 -2.264 6.945 1.00 97.44 121 GLY A O 1
ATOM 941 N N . ILE A 1 122 ? 1.071 -2.358 6.681 1.00 98.62 122 ILE A N 1
ATOM 942 C CA . ILE A 1 122 ? 1.106 -1.953 5.276 1.00 98.62 122 ILE A CA 1
ATOM 943 C C . ILE A 1 122 ? 2.160 -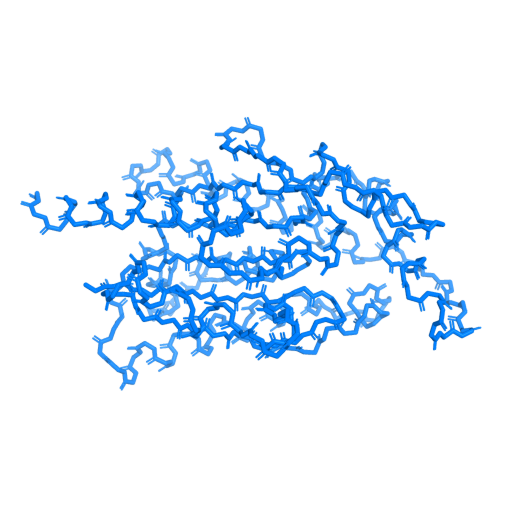2.795 4.562 1.00 98.62 122 ILE A C 1
ATOM 945 O O . ILE A 1 122 ? 3.337 -2.789 4.920 1.00 98.62 122 ILE A O 1
ATOM 949 N N . VAL A 1 123 ? 1.734 -3.528 3.542 1.00 98.69 123 VAL A N 1
ATOM 950 C CA . VAL A 1 123 ? 2.626 -4.174 2.585 1.00 98.69 123 VAL A CA 1
ATOM 951 C C . VAL A 1 123 ? 2.753 -3.258 1.377 1.00 98.69 123 VAL A C 1
ATOM 953 O O . VAL A 1 123 ? 1.766 -3.014 0.684 1.00 98.69 123 VAL A O 1
ATOM 956 N N . PHE A 1 124 ? 3.961 -2.779 1.112 1.00 98.56 124 PHE A N 1
ATOM 957 C CA . PHE A 1 124 ? 4.290 -2.067 -0.116 1.00 98.56 124 PHE A CA 1
ATOM 958 C C . PHE A 1 124 ? 4.917 -3.037 -1.112 1.00 98.56 124 PHE A C 1
ATOM 960 O O . PHE A 1 124 ? 5.807 -3.796 -0.753 1.00 98.56 124 PHE A O 1
ATOM 967 N N . MET A 1 125 ? 4.469 -3.020 -2.363 1.00 98.19 125 MET A N 1
ATOM 968 C CA . MET A 1 125 ? 5.008 -3.847 -3.445 1.00 98.19 125 MET A CA 1
ATOM 969 C C . MET A 1 125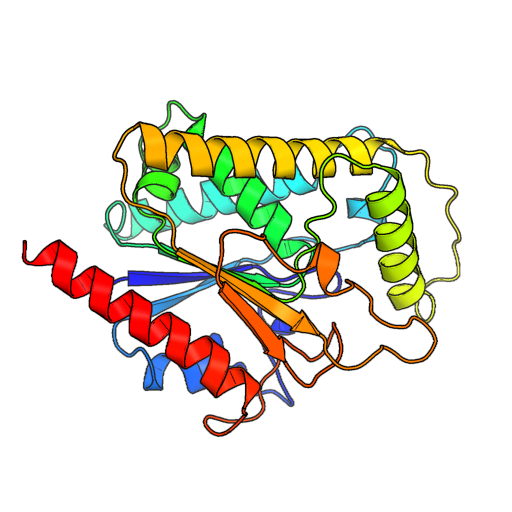 ? 5.483 -2.931 -4.568 1.00 98.19 125 MET A C 1
ATOM 971 O O . MET A 1 125 ? 4.665 -2.365 -5.291 1.00 98.19 125 MET A O 1
ATOM 975 N N . GLY A 1 126 ? 6.792 -2.711 -4.671 1.00 96.00 126 GLY A N 1
ATOM 976 C CA . GLY A 1 126 ? 7.382 -1.796 -5.650 1.00 96.00 126 GLY A CA 1
ATOM 977 C C . GLY A 1 126 ? 6.888 -0.353 -5.493 1.00 96.00 126 GLY A C 1
ATOM 978 O O . GLY A 1 126 ? 6.783 0.374 -6.475 1.00 96.00 126 GLY A O 1
ATOM 979 N N . THR A 1 127 ? 6.492 0.071 -4.288 1.00 96.12 127 THR A N 1
ATOM 980 C CA . THR A 1 127 ? 6.062 1.460 -4.057 1.00 96.12 127 THR A CA 1
ATOM 981 C C . THR A 1 127 ? 7.279 2.384 -4.076 1.00 96.12 127 THR A C 1
ATOM 983 O O . THR A 1 127 ? 8.236 2.113 -3.356 1.00 96.12 127 THR A O 1
ATOM 986 N N . PRO A 1 128 ? 7.277 3.462 -4.879 1.00 92.56 128 PRO A N 1
ATOM 987 C CA . PRO A 1 128 ? 8.398 4.387 -4.913 1.00 92.56 128 PRO A CA 1
ATOM 988 C C . PRO A 1 128 ? 8.403 5.332 -3.702 1.00 92.56 128 PRO A C 1
ATOM 990 O O . PRO A 1 128 ? 7.595 6.245 -3.601 1.00 92.56 128 PRO A O 1
ATOM 993 N N . HIS A 1 129 ? 9.382 5.153 -2.831 1.00 90.06 129 HIS A N 1
ATOM 994 C CA . HIS A 1 129 ? 9.789 6.007 -1.724 1.00 90.06 129 HIS A CA 1
ATOM 995 C C . HIS A 1 129 ? 11.108 6.727 -2.095 1.00 90.06 129 HIS A C 1
ATOM 997 O O . HIS A 1 129 ? 12.201 6.294 -1.733 1.00 90.06 129 HIS A O 1
ATOM 1003 N N . ALA A 1 130 ? 11.038 7.821 -2.859 1.00 79.31 130 ALA A N 1
ATOM 1004 C CA . ALA A 1 130 ? 12.218 8.532 -3.394 1.00 79.31 130 ALA A CA 1
ATOM 1005 C C . ALA A 1 130 ? 12.816 9.627 -2.478 1.00 79.31 130 ALA A C 1
ATOM 1007 O O . ALA A 1 130 ? 13.820 10.263 -2.805 1.00 79.31 130 ALA A O 1
ATOM 1008 N N . GLY A 1 131 ? 12.226 9.821 -1.310 1.00 78.81 131 GLY A N 1
ATOM 1009 C CA . GLY A 1 131 ? 12.505 10.892 -0.365 1.00 78.81 131 GLY A CA 1
ATOM 1010 C C . GLY A 1 131 ? 11.980 12.248 -0.837 1.00 78.81 131 GLY A C 1
ATOM 1011 O O . GLY A 1 131 ? 11.081 12.357 -1.670 1.00 78.81 131 GLY A O 1
ATOM 1012 N N . ALA A 1 132 ? 12.600 13.298 -0.297 1.00 78.12 132 ALA A N 1
ATOM 1013 C CA . ALA A 1 132 ? 12.354 14.680 -0.700 1.00 78.12 132 ALA A CA 1
ATOM 1014 C C . ALA A 1 132 ? 13.154 15.109 -1.951 1.00 78.12 132 ALA A C 1
ATOM 1016 O O . ALA A 1 132 ? 13.096 16.269 -2.346 1.00 78.12 132 ALA A O 1
ATOM 1017 N N . ASP A 1 133 ? 13.931 14.200 -2.549 1.00 82.31 133 ASP A N 1
ATOM 1018 C CA . ASP A 1 133 ? 14.788 14.494 -3.697 1.00 82.31 133 ASP A CA 1
ATOM 1019 C C . ASP A 1 133 ? 14.000 14.385 -5.011 1.00 82.31 133 ASP A C 1
ATOM 1021 O O . ASP A 1 133 ? 13.621 13.297 -5.457 1.00 82.31 133 ASP A O 1
ATOM 1025 N N . LEU A 1 134 ? 13.768 15.532 -5.650 1.00 81.00 134 LEU A N 1
ATOM 1026 C CA . LEU A 1 134 ? 13.011 15.635 -6.896 1.00 81.00 134 LEU A CA 1
ATOM 1027 C C . LEU A 1 134 ? 13.701 14.939 -8.079 1.00 81.00 134 LEU A C 1
ATOM 1029 O O . LEU A 1 134 ? 13.010 14.488 -8.993 1.00 81.00 134 LEU A O 1
ATOM 1033 N N . ALA A 1 135 ? 15.031 14.792 -8.071 1.00 83.38 135 ALA A N 1
ATOM 1034 C CA . ALA A 1 135 ? 15.753 14.108 -9.147 1.00 83.38 135 ALA A CA 1
ATOM 1035 C C . ALA A 1 135 ? 15.450 12.599 -9.160 1.00 83.38 135 ALA A C 1
ATOM 1037 O O . ALA A 1 135 ? 15.295 11.988 -10.225 1.00 83.38 135 ALA A O 1
ATOM 1038 N N . ASN A 1 136 ? 15.283 12.001 -7.976 1.00 85.00 136 ASN A N 1
ATOM 1039 C CA . ASN A 1 136 ? 14.834 10.615 -7.856 1.00 85.00 136 ASN A CA 1
ATOM 1040 C C . ASN A 1 136 ? 13.411 10.452 -8.410 1.00 85.00 136 ASN A C 1
ATOM 1042 O O . ASN A 1 136 ? 13.152 9.517 -9.169 1.00 85.00 136 ASN A O 1
ATOM 1046 N N . TRP A 1 137 ? 12.508 11.389 -8.102 1.00 84.19 137 TRP A N 1
ATOM 1047 C CA . TRP A 1 137 ? 11.148 11.392 -8.648 1.00 84.19 137 TRP A CA 1
ATOM 1048 C C . TRP A 1 137 ? 11.112 11.580 -10.171 1.00 84.19 137 TRP A C 1
ATOM 1050 O O . TRP A 1 137 ? 10.339 10.898 -10.841 1.00 84.19 137 TRP A O 1
ATOM 1060 N N . ALA A 1 138 ? 11.981 12.421 -10.738 1.00 83.12 138 ALA A N 1
ATOM 1061 C CA . ALA A 1 138 ? 12.105 12.586 -12.189 1.00 83.12 138 ALA A CA 1
ATOM 1062 C C . ALA A 1 138 ? 12.576 11.295 -12.890 1.00 83.12 138 ALA A C 1
ATOM 1064 O O . ALA A 1 138 ? 12.073 10.928 -13.957 1.00 83.12 138 ALA A O 1
ATOM 1065 N N . THR A 1 139 ? 13.506 10.565 -12.265 1.00 86.19 139 THR A N 1
ATOM 1066 C CA . THR A 1 139 ? 13.969 9.259 -12.763 1.00 86.19 139 THR A CA 1
ATOM 1067 C C . THR A 1 139 ? 12.835 8.234 -12.749 1.00 86.19 139 THR A C 1
ATOM 1069 O O . THR A 1 139 ? 12.595 7.560 -13.749 1.00 86.19 139 THR A O 1
ATOM 1072 N N . LEU A 1 140 ? 12.087 8.151 -11.645 1.00 86.88 140 LEU A N 1
ATOM 1073 C CA . LEU A 1 140 ? 10.937 7.252 -11.531 1.00 86.88 140 LEU A CA 1
ATOM 1074 C C . LEU A 1 140 ? 9.862 7.580 -12.569 1.00 86.88 140 LEU A C 1
ATOM 1076 O O . LEU A 1 140 ? 9.402 6.682 -13.267 1.00 86.88 140 LEU A O 1
ATOM 1080 N N . PHE A 1 141 ? 9.512 8.857 -12.729 1.00 84.19 141 PHE A N 1
ATOM 1081 C CA . PHE A 1 141 ? 8.587 9.303 -13.771 1.00 84.19 141 PHE A CA 1
ATOM 1082 C C . PHE A 1 141 ? 9.033 8.833 -15.165 1.00 84.19 141 PHE A C 1
ATOM 1084 O O . PHE A 1 141 ? 8.238 8.294 -15.937 1.00 84.19 141 PHE A O 1
ATOM 1091 N N . THR A 1 142 ? 10.324 8.958 -15.475 1.00 84.81 142 THR A N 1
ATOM 1092 C CA . THR A 1 142 ? 10.888 8.486 -16.749 1.00 84.81 142 THR A CA 1
ATOM 1093 C C . THR A 1 142 ? 10.731 6.971 -16.912 1.00 84.81 142 THR A C 1
ATOM 1095 O O . THR A 1 142 ? 10.305 6.502 -17.966 1.00 84.81 142 THR A O 1
ATOM 1098 N N . ASN A 1 143 ? 10.998 6.191 -15.865 1.00 87.56 143 ASN A N 1
ATOM 1099 C CA . ASN A 1 143 ? 10.813 4.739 -15.896 1.00 87.56 143 ASN A CA 1
ATOM 1100 C C . ASN A 1 143 ? 9.346 4.354 -16.130 1.00 87.56 143 ASN A C 1
ATOM 1102 O O . ASN A 1 143 ? 9.049 3.526 -16.993 1.00 87.56 143 ASN A O 1
ATOM 1106 N N . PHE A 1 144 ? 8.420 4.986 -15.404 1.00 85.56 144 PHE A N 1
ATOM 1107 C CA . PHE A 1 144 ? 6.991 4.725 -15.551 1.00 85.56 144 PHE A CA 1
ATOM 1108 C C . PHE A 1 144 ? 6.447 5.165 -16.907 1.00 85.56 144 PHE A C 1
ATOM 1110 O O . PHE A 1 144 ? 5.605 4.473 -17.461 1.00 85.56 144 PHE A O 1
ATOM 1117 N N . THR A 1 145 ? 6.920 6.271 -17.479 1.00 81.88 145 THR A N 1
ATOM 1118 C CA . THR A 1 145 ? 6.516 6.671 -18.836 1.00 81.88 145 THR A CA 1
ATOM 1119 C C . THR A 1 145 ? 7.081 5.730 -19.895 1.00 81.88 145 THR A C 1
ATOM 1121 O O . THR A 1 145 ? 6.353 5.343 -20.808 1.00 81.88 145 THR A O 1
ATOM 1124 N N . ASN A 1 146 ? 8.338 5.294 -19.764 1.00 82.81 146 ASN A N 1
ATOM 1125 C CA . ASN A 1 146 ? 8.951 4.317 -20.670 1.00 82.81 146 ASN A CA 1
ATOM 1126 C C . ASN A 1 146 ? 8.211 2.975 -20.669 1.00 82.81 146 ASN A C 1
ATOM 1128 O O . ASN A 1 146 ? 8.032 2.384 -21.731 1.00 82.81 146 ASN A O 1
ATOM 1132 N N . LEU A 1 147 ? 7.705 2.545 -19.513 1.00 82.12 147 LEU A N 1
ATOM 1133 C CA . LEU A 1 147 ? 6.854 1.362 -19.380 1.00 82.12 147 LEU A CA 1
ATOM 1134 C C . LEU A 1 147 ? 5.561 1.442 -20.227 1.00 82.12 147 LEU A C 1
ATOM 1136 O O . LEU A 1 147 ? 5.035 0.411 -20.634 1.00 82.12 147 LEU A O 1
ATOM 1140 N N . LEU A 1 148 ? 5.066 2.649 -20.536 1.00 74.62 148 LEU A N 1
ATOM 1141 C CA . LEU A 1 148 ? 3.837 2.892 -21.317 1.00 74.62 148 LEU A CA 1
ATOM 1142 C C . LEU A 1 148 ? 4.076 3.244 -22.782 1.00 74.62 148 LEU A C 1
ATOM 1144 O O . LEU A 1 148 ? 3.123 3.285 -23.566 1.00 74.62 148 LEU A O 1
ATOM 1148 N N . ARG A 1 149 ? 5.318 3.557 -23.165 1.00 68.62 149 ARG A N 1
ATOM 1149 C CA . ARG A 1 149 ? 5.662 3.947 -24.540 1.00 68.62 149 ARG A CA 1
ATOM 1150 C C . ARG A 1 149 ? 5.214 2.957 -25.625 1.00 68.62 149 ARG A C 1
ATOM 1152 O O . ARG A 1 149 ? 4.900 3.449 -26.706 1.00 68.62 149 ARG A O 1
ATOM 1159 N N . PRO A 1 150 ? 5.081 1.634 -25.392 1.00 56.00 150 PRO A N 1
ATOM 1160 C CA . PRO A 1 150 ? 4.487 0.740 -26.390 1.00 56.00 150 PRO A CA 1
ATOM 1161 C C . PRO A 1 150 ? 3.035 1.088 -26.775 1.00 56.00 150 PRO A C 1
ATOM 1163 O O . PRO A 1 150 ? 2.545 0.587 -27.780 1.00 56.00 150 PRO A O 1
ATOM 1166 N N . THR A 1 151 ? 2.340 1.928 -25.995 1.00 49.59 151 THR A N 1
ATOM 1167 C CA . THR A 1 151 ? 0.897 2.194 -26.134 1.00 49.59 151 THR A CA 1
ATOM 1168 C C . THR A 1 151 ? 0.501 3.618 -26.534 1.00 49.59 151 THR A C 1
ATOM 1170 O O . THR A 1 151 ? -0.648 3.800 -26.915 1.00 49.59 151 THR A O 1
ATOM 1173 N N . ASN A 1 152 ? 1.378 4.632 -26.494 1.00 43.75 152 ASN A N 1
ATOM 1174 C CA . ASN A 1 152 ? 0.991 6.004 -26.865 1.00 43.75 152 ASN A CA 1
ATOM 1175 C C . ASN A 1 152 ? 2.170 6.847 -27.387 1.00 43.75 152 ASN A C 1
ATOM 1177 O O . ASN A 1 152 ? 3.131 7.110 -26.671 1.00 43.75 152 ASN A O 1
ATOM 1181 N N . HIS A 1 153 ? 2.052 7.346 -28.623 1.00 41.12 153 HIS A N 1
ATOM 1182 C CA . HIS A 1 153 ? 3.065 8.159 -29.320 1.00 41.12 153 HIS A CA 1
ATOM 1183 C C . HIS A 1 153 ? 3.071 9.660 -28.958 1.00 41.12 153 HIS A C 1
ATOM 1185 O O . HIS A 1 153 ? 3.715 10.454 -29.642 1.00 41.12 153 HIS A O 1
ATOM 1191 N N . ARG A 1 154 ? 2.377 10.097 -27.902 1.00 47.41 154 ARG A N 1
ATOM 1192 C CA . ARG A 1 154 ? 2.379 11.512 -27.497 1.00 47.41 154 ARG A CA 1
ATOM 1193 C C . ARG A 1 154 ? 3.347 11.731 -26.343 1.00 47.41 154 ARG A C 1
ATOM 1195 O O . ARG A 1 154 ? 2.996 11.557 -25.183 1.00 47.41 154 ARG A O 1
ATOM 1202 N N . ILE A 1 155 ? 4.569 12.120 -26.694 1.00 46.84 155 ILE A N 1
ATOM 1203 C CA . ILE A 1 155 ? 5.516 12.734 -25.762 1.00 46.84 155 ILE A CA 1
ATOM 1204 C C . ILE A 1 155 ? 4.895 14.052 -25.292 1.00 46.84 155 ILE A C 1
ATOM 1206 O O . ILE A 1 155 ? 4.557 14.905 -26.112 1.00 46.84 155 ILE A O 1
ATOM 1210 N N . VAL A 1 156 ? 4.714 14.196 -23.983 1.00 46.78 156 VAL A N 1
ATOM 1211 C CA . VAL A 1 156 ? 4.328 15.455 -23.345 1.00 46.78 156 VAL A CA 1
ATOM 1212 C C . VAL A 1 156 ? 5.539 15.935 -22.557 1.00 46.78 156 VAL A C 1
ATOM 1214 O O . VAL A 1 156 ? 6.094 15.182 -21.758 1.00 46.78 156 VAL A O 1
ATOM 1217 N N . GLU A 1 157 ? 5.969 17.168 -22.812 1.00 43.44 157 GLU A N 1
ATOM 1218 C CA . GLU A 1 157 ? 6.883 17.892 -21.931 1.00 43.44 157 GLU A CA 1
ATOM 1219 C C . GLU A 1 157 ? 6.193 18.084 -20.578 1.00 43.44 157 GLU A C 1
ATOM 1221 O O . GLU A 1 157 ? 5.170 18.764 -20.480 1.00 43.44 157 GLU A O 1
ATOM 1226 N N . VAL A 1 158 ? 6.726 17.448 -19.538 1.00 49.28 158 VAL A N 1
ATOM 1227 C CA . VAL A 1 158 ? 6.208 17.575 -18.175 1.00 49.28 158 VAL A CA 1
ATOM 1228 C C . VAL A 1 158 ? 7.096 18.541 -17.404 1.00 49.28 158 VAL A C 1
ATOM 1230 O O . VAL A 1 158 ? 8.294 18.318 -17.234 1.00 49.28 158 VAL A O 1
ATOM 1233 N N . LEU A 1 159 ? 6.479 19.628 -16.950 1.00 47.34 159 LEU A N 1
ATOM 1234 C CA . LEU A 1 159 ? 7.002 20.491 -15.898 1.00 47.34 159 LEU A CA 1
ATOM 1235 C C . LEU A 1 159 ? 6.697 19.835 -14.539 1.00 47.34 159 LEU A C 1
ATOM 1237 O O . LEU A 1 159 ? 5.752 19.065 -14.408 1.00 47.34 159 LEU A O 1
ATOM 1241 N N . THR A 1 160 ? 7.518 20.152 -13.544 1.00 53.28 160 THR A N 1
ATOM 1242 C CA . THR A 1 160 ? 7.801 19.480 -12.259 1.00 53.28 160 THR A CA 1
ATOM 1243 C C . THR A 1 160 ? 6.779 19.448 -11.084 1.00 53.28 160 THR A C 1
ATOM 1245 O O . THR A 1 160 ? 7.177 18.918 -10.049 1.00 53.28 160 THR A O 1
ATOM 1248 N N . PRO A 1 161 ? 5.510 19.927 -11.119 1.00 54.38 161 PRO A N 1
ATOM 1249 C CA . PRO A 1 161 ? 4.696 20.050 -9.893 1.00 54.38 161 PRO A CA 1
ATOM 1250 C C . PRO A 1 161 ? 4.368 18.760 -9.119 1.00 54.38 161 PRO A C 1
ATOM 1252 O O . PRO A 1 161 ? 4.296 18.794 -7.892 1.00 54.38 161 PRO A O 1
ATOM 1255 N N . ASP A 1 162 ? 4.175 17.614 -9.780 1.00 65.81 162 ASP A N 1
ATOM 1256 C CA . ASP A 1 162 ? 3.709 16.410 -9.070 1.00 65.81 162 ASP A CA 1
ATOM 1257 C C . ASP A 1 162 ? 4.810 15.713 -8.260 1.00 65.81 162 ASP A C 1
ATOM 1259 O O . ASP A 1 162 ? 4.519 15.066 -7.255 1.00 65.81 162 ASP A O 1
ATOM 1263 N N . SER A 1 163 ? 6.090 15.871 -8.615 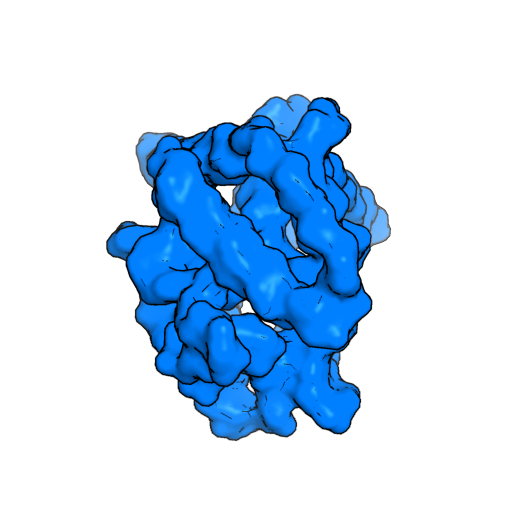1.00 72.38 163 SER A N 1
ATOM 1264 C CA . SER A 1 163 ? 7.181 15.301 -7.811 1.00 72.38 163 SER A CA 1
ATOM 1265 C C . SER A 1 163 ? 7.302 15.969 -6.439 1.00 72.38 163 SER A C 1
ATOM 1267 O O . SER A 1 163 ? 7.639 15.292 -5.469 1.00 72.38 163 SER A O 1
ATOM 1269 N N . GLU A 1 164 ? 6.965 17.257 -6.327 1.00 79.81 164 GLU A N 1
ATOM 1270 C CA . GLU A 1 164 ? 6.923 17.976 -5.049 1.00 79.81 164 GLU A CA 1
ATOM 1271 C C . GLU A 1 164 ? 5.800 17.459 -4.146 1.00 79.81 164 GLU A C 1
ATOM 1273 O O . GLU A 1 164 ? 6.012 17.242 -2.952 1.00 79.81 164 GLU A O 1
ATOM 1278 N N . VAL A 1 165 ? 4.623 17.192 -4.720 1.00 82.00 165 VAL A N 1
ATOM 1279 C CA . VAL A 1 165 ? 3.488 16.602 -3.999 1.00 82.00 165 VAL A CA 1
ATOM 1280 C C . VAL A 1 165 ? 3.848 15.215 -3.472 1.00 82.00 165 VAL A C 1
ATOM 1282 O O . VAL A 1 165 ? 3.616 14.920 -2.299 1.00 82.00 165 VAL A O 1
ATOM 1285 N N . LEU A 1 166 ? 4.454 14.369 -4.308 1.00 84.75 166 LEU A N 1
ATOM 1286 C CA . LEU A 1 166 ? 4.846 13.014 -3.917 1.00 84.75 166 LEU A CA 1
ATOM 1287 C C . LEU A 1 166 ? 5.955 13.009 -2.856 1.00 84.75 166 LEU A C 1
ATOM 1289 O O . LEU A 1 166 ? 5.872 12.268 -1.874 1.00 84.75 166 LEU A O 1
ATOM 1293 N N . ALA A 1 167 ? 6.949 13.888 -3.004 1.00 85.31 167 ALA A N 1
ATOM 1294 C CA . ALA A 1 167 ? 7.967 14.138 -1.989 1.00 85.31 167 ALA A CA 1
ATOM 1295 C C . ALA A 1 167 ? 7.349 14.604 -0.657 1.00 85.31 167 ALA A C 1
ATOM 1297 O O . ALA A 1 167 ? 7.765 14.153 0.415 1.00 85.31 167 ALA A O 1
ATOM 1298 N N . GLY A 1 168 ? 6.340 15.479 -0.721 1.00 89.38 168 GLY A N 1
ATOM 1299 C CA . GLY A 1 168 ? 5.576 15.956 0.430 1.00 89.38 168 GLY A CA 1
ATOM 1300 C C . GLY A 1 168 ? 4.839 14.829 1.151 1.00 89.38 168 GLY A C 1
ATOM 1301 O O . GLY A 1 168 ? 5.042 14.644 2.351 1.00 89.38 168 GLY A O 1
ATOM 1302 N N . ILE A 1 169 ? 4.067 14.018 0.416 1.00 91.12 169 ILE A N 1
ATOM 1303 C CA . ILE A 1 169 ? 3.339 12.858 0.960 1.00 91.12 169 ILE A CA 1
ATOM 1304 C C . ILE A 1 169 ? 4.295 11.931 1.705 1.00 91.12 169 ILE A C 1
ATOM 1306 O O . ILE A 1 169 ? 4.051 11.594 2.864 1.00 91.12 169 ILE A O 1
ATOM 1310 N N . GLN A 1 170 ? 5.420 11.572 1.090 1.00 90.62 170 GLN A N 1
ATOM 1311 C CA . GLN A 1 170 ? 6.353 10.654 1.727 1.00 90.62 170 GLN A CA 1
ATOM 1312 C C . GLN A 1 170 ? 6.999 11.265 2.983 1.00 90.62 170 GLN A C 1
ATOM 1314 O O . GLN A 1 170 ? 7.121 10.601 4.019 1.00 90.62 170 GLN A O 1
ATOM 1319 N N . LYS A 1 171 ? 7.407 12.540 2.923 1.00 91.81 171 LYS A N 1
ATOM 1320 C CA . LYS A 1 171 ? 7.973 13.255 4.077 1.00 91.81 171 LYS A CA 1
ATOM 1321 C C . LYS A 1 171 ? 6.989 13.281 5.248 1.00 91.81 171 LYS A C 1
ATOM 1323 O O . LYS A 1 171 ? 7.383 13.010 6.391 1.00 91.81 171 LYS A O 1
ATOM 1328 N N . ASP A 1 172 ? 5.727 13.582 4.971 1.00 94.19 172 ASP A N 1
ATOM 1329 C CA . ASP A 1 172 ? 4.677 13.675 5.978 1.00 94.19 172 ASP A CA 1
ATOM 1330 C C . ASP A 1 172 ? 4.322 12.299 6.538 1.00 94.19 172 ASP A C 1
ATOM 1332 O O . ASP A 1 172 ? 4.168 12.149 7.754 1.00 94.19 172 ASP A O 1
ATOM 1336 N N . PHE A 1 173 ? 4.282 11.269 5.689 1.00 95.19 173 PHE A N 1
ATOM 1337 C CA . PHE A 1 173 ? 4.036 9.890 6.098 1.00 95.19 173 PHE A CA 1
ATOM 1338 C C . PHE A 1 173 ? 5.139 9.375 7.030 1.00 95.19 173 PHE A C 1
ATOM 1340 O O . PHE A 1 173 ? 4.853 8.881 8.122 1.00 95.19 173 PHE A O 1
ATOM 1347 N N . HIS A 1 174 ? 6.411 9.595 6.686 1.00 93.44 174 HIS A N 1
ATOM 1348 C CA . HIS A 1 174 ? 7.540 9.259 7.561 1.00 93.44 174 HIS A CA 1
ATOM 1349 C C . HIS A 1 174 ? 7.477 10.002 8.901 1.00 93.44 174 HIS A C 1
ATOM 1351 O O . HIS A 1 174 ? 7.791 9.438 9.952 1.00 93.44 174 HIS A O 1
ATOM 1357 N N . THR A 1 175 ? 7.082 11.275 8.874 1.00 94.00 175 THR A N 1
ATOM 1358 C CA . THR A 1 175 ? 6.929 12.089 10.086 1.00 94.00 175 THR A CA 1
ATOM 1359 C C . THR A 1 175 ? 5.786 11.572 10.955 1.00 94.00 175 THR A C 1
ATOM 1361 O O . THR A 1 175 ? 5.938 11.481 12.170 1.00 94.00 175 THR A O 1
ATOM 1364 N N . MET A 1 176 ? 4.674 11.156 10.346 1.00 95.00 176 MET A N 1
ATOM 1365 C CA . MET A 1 176 ? 3.554 10.522 11.036 1.00 95.00 176 MET A CA 1
ATOM 1366 C C . MET A 1 176 ? 3.969 9.207 11.706 1.00 95.00 176 MET A C 1
ATOM 1368 O O . MET A 1 176 ? 3.671 9.025 12.885 1.00 95.00 176 MET A O 1
ATOM 1372 N N . LEU A 1 177 ? 4.705 8.333 11.010 1.00 94.19 177 LEU A N 1
ATOM 1373 C CA . LEU A 1 177 ? 5.192 7.071 11.580 1.00 94.19 177 LEU A CA 1
ATOM 1374 C C . LEU A 1 177 ? 6.093 7.294 12.803 1.00 94.19 177 LEU A C 1
ATOM 1376 O O . LEU A 1 177 ? 5.926 6.613 13.813 1.00 94.19 177 LEU A O 1
ATOM 1380 N N . ARG A 1 178 ? 7.014 8.268 12.741 1.00 91.75 178 ARG A N 1
ATOM 1381 C CA . ARG A 1 178 ? 7.861 8.642 13.889 1.00 91.75 178 ARG A CA 1
ATOM 1382 C C . ARG A 1 178 ? 7.032 9.181 15.053 1.00 91.75 178 ARG A C 1
ATOM 1384 O O . ARG A 1 178 ? 7.138 8.670 16.160 1.00 91.75 178 ARG A O 1
ATOM 1391 N N . ALA A 1 179 ? 6.132 10.126 14.785 1.00 92.25 179 ALA A N 1
ATOM 1392 C CA . ALA A 1 179 ? 5.288 10.716 15.821 1.00 92.25 179 ALA A CA 1
ATOM 1393 C C . ALA A 1 179 ? 4.401 9.677 16.533 1.00 92.25 179 ALA A C 1
ATOM 1395 O O . ALA A 1 179 ? 4.150 9.805 17.730 1.00 92.25 179 ALA A O 1
ATOM 1396 N N . ARG A 1 180 ? 3.926 8.635 15.831 1.00 92.00 180 ARG A N 1
ATOM 1397 C CA . ARG A 1 180 ? 3.173 7.533 16.459 1.00 92.00 180 ARG A CA 1
ATOM 1398 C C . ARG A 1 180 ? 4.014 6.767 17.485 1.00 92.00 180 ARG A C 1
ATOM 1400 O O . ARG A 1 180 ? 3.502 6.508 18.572 1.00 92.00 180 ARG A O 1
ATOM 1407 N N . ARG A 1 181 ? 5.285 6.488 17.173 1.00 87.19 181 ARG A N 1
ATOM 1408 C CA . ARG A 1 181 ? 6.237 5.850 18.103 1.00 87.19 181 ARG A CA 1
ATOM 1409 C C . ARG A 1 181 ? 6.463 6.714 19.340 1.00 87.19 181 ARG A C 1
ATOM 1411 O O . ARG A 1 181 ? 6.317 6.232 20.458 1.00 87.19 181 ARG A O 1
ATOM 1418 N N . ASP A 1 182 ? 6.721 8.004 19.138 1.00 89.06 182 ASP A N 1
ATOM 1419 C CA . ASP A 1 182 ? 7.008 8.942 20.231 1.00 89.06 182 ASP A CA 1
ATOM 1420 C C . ASP A 1 182 ? 5.798 9.137 21.166 1.00 89.06 182 ASP A C 1
ATOM 1422 O O . ASP A 1 182 ? 5.940 9.341 22.372 1.00 89.06 182 ASP A O 1
ATOM 1426 N N . THR A 1 183 ? 4.582 9.030 20.623 1.00 88.38 183 THR A N 1
ATOM 1427 C CA . THR A 1 183 ? 3.322 9.194 21.370 1.00 88.38 183 THR A CA 1
ATOM 1428 C C . THR A 1 183 ? 2.739 7.884 21.910 1.00 88.38 183 THR A C 1
ATOM 1430 O O . THR A 1 183 ? 1.593 7.877 22.354 1.00 88.38 183 THR A O 1
ATOM 1433 N N . HIS A 1 184 ? 3.507 6.785 21.904 1.00 83.25 184 HIS A N 1
ATOM 1434 C CA . HIS A 1 184 ? 3.087 5.459 22.390 1.00 83.25 184 HIS A CA 1
ATOM 1435 C C . HIS A 1 184 ? 1.798 4.929 21.731 1.00 83.25 184 HIS A C 1
ATOM 1437 O O . HIS A 1 184 ? 1.086 4.097 22.302 1.00 83.25 184 HIS A O 1
ATOM 1443 N N . LYS A 1 185 ? 1.477 5.394 20.517 1.00 85.00 185 LYS A N 1
ATOM 1444 C CA . LYS A 1 185 ? 0.399 4.799 19.722 1.00 85.00 185 LYS A CA 1
ATOM 1445 C C . LYS A 1 185 ? 0.862 3.444 19.178 1.00 85.00 185 LYS A C 1
ATOM 1447 O O . LYS A 1 185 ? 2.054 3.274 18.933 1.00 85.00 185 LYS A O 1
ATOM 1452 N N . PRO A 1 186 ? -0.056 2.493 18.917 1.00 85.75 186 PRO A N 1
ATOM 1453 C CA . PRO A 1 186 ? 0.313 1.235 18.285 1.00 85.75 186 PRO A CA 1
ATOM 1454 C C . PRO A 1 186 ? 1.049 1.472 16.965 1.00 85.75 186 PRO A C 1
ATOM 1456 O O . PRO A 1 186 ? 0.579 2.246 16.113 1.00 85.75 186 PRO A O 1
ATOM 1459 N N . ASP A 1 187 ? 2.179 0.787 16.814 1.00 89.00 187 ASP A N 1
ATOM 1460 C CA . ASP A 1 187 ? 2.992 0.832 15.609 1.00 89.00 187 ASP A CA 1
ATOM 1461 C C . ASP A 1 187 ? 2.236 0.283 14.399 1.00 89.00 187 ASP A C 1
ATOM 1463 O O . ASP A 1 187 ? 1.429 -0.648 14.491 1.00 89.00 187 ASP A O 1
ATOM 1467 N N . ILE A 1 188 ? 2.530 0.872 13.240 1.00 95.12 188 ILE A N 1
ATOM 1468 C CA . ILE A 1 188 ? 2.122 0.331 11.947 1.00 95.12 188 ILE A CA 1
ATOM 1469 C C . ILE A 1 188 ? 3.273 -0.542 11.459 1.00 95.12 188 ILE A C 1
ATOM 1471 O O . ILE A 1 188 ? 4.362 -0.037 11.178 1.00 95.12 188 ILE A O 1
ATOM 1475 N N . ASN A 1 189 ? 3.036 -1.848 11.350 1.00 96.06 189 ASN A N 1
ATOM 1476 C CA . ASN A 1 189 ? 4.006 -2.742 10.735 1.00 96.06 189 ASN A CA 1
ATOM 1477 C C . ASN A 1 189 ? 4.141 -2.413 9.245 1.00 96.06 189 ASN A C 1
ATOM 1479 O O . ASN A 1 189 ? 3.138 -2.195 8.567 1.00 96.06 189 ASN A O 1
ATOM 1483 N N . ILE A 1 190 ? 5.362 -2.394 8.712 1.00 97.62 190 ILE A N 1
ATOM 1484 C CA . ILE A 1 190 ? 5.586 -2.186 7.278 1.00 97.62 190 ILE A CA 1
ATOM 1485 C C . ILE A 1 190 ? 6.508 -3.273 6.743 1.00 97.62 190 ILE A C 1
ATOM 1487 O O . ILE A 1 190 ? 7.506 -3.621 7.378 1.00 97.62 190 ILE A O 1
ATOM 1491 N N . MET A 1 191 ? 6.152 -3.799 5.572 1.00 98.19 191 MET A N 1
ATOM 1492 C CA . MET A 1 191 ? 6.970 -4.720 4.791 1.00 98.19 191 MET A CA 1
ATOM 1493 C C . MET A 1 191 ? 7.040 -4.226 3.347 1.00 98.19 191 MET A C 1
ATOM 1495 O O . MET A 1 191 ? 6.006 -4.047 2.703 1.00 98.19 191 MET A O 1
ATOM 1499 N N . CYS A 1 192 ? 8.252 -4.024 2.843 1.00 98.50 192 CYS A N 1
ATOM 1500 C CA . CYS A 1 192 ? 8.510 -3.544 1.491 1.00 98.50 192 CYS A CA 1
ATOM 1501 C C . CYS A 1 192 ? 9.005 -4.684 0.595 1.00 98.50 192 CYS A C 1
ATOM 1503 O O . CYS A 1 192 ? 10.118 -5.182 0.754 1.00 98.50 192 CYS A O 1
ATOM 1505 N N . PHE A 1 193 ? 8.199 -5.078 -0.380 1.00 98.44 193 PHE A N 1
ATOM 1506 C CA . PHE A 1 193 ? 8.616 -5.965 -1.453 1.00 98.44 193 PHE A CA 1
ATOM 1507 C C . PHE A 1 193 ? 9.110 -5.161 -2.647 1.00 98.44 193 PHE A C 1
ATOM 1509 O O . PHE A 1 193 ? 8.512 -4.143 -2.998 1.00 98.44 193 PHE A O 1
ATOM 1516 N N . PHE A 1 194 ? 10.167 -5.632 -3.301 1.00 97.88 194 PHE A N 1
ATOM 1517 C CA . PHE A 1 194 ? 10.745 -4.977 -4.473 1.00 97.88 194 PHE A CA 1
ATOM 1518 C C . PHE A 1 194 ? 10.979 -5.966 -5.614 1.00 97.88 194 PHE A C 1
ATOM 1520 O O . PHE A 1 194 ? 11.164 -7.161 -5.385 1.00 97.88 194 PHE A O 1
ATOM 1527 N N . GLU A 1 195 ? 10.932 -5.461 -6.843 1.00 97.00 195 GLU A N 1
ATOM 1528 C CA . GLU A 1 195 ? 11.210 -6.251 -8.041 1.00 97.00 195 GLU A CA 1
ATOM 1529 C C . GLU A 1 195 ? 12.688 -6.658 -8.110 1.00 97.00 195 GLU A C 1
ATOM 1531 O O . GLU A 1 195 ? 13.589 -5.884 -7.777 1.00 97.00 195 GLU A O 1
ATOM 1536 N N . GLU A 1 196 ? 12.929 -7.889 -8.548 1.00 97.31 196 GLU A N 1
ATOM 1537 C CA . GLU A 1 196 ? 14.276 -8.429 -8.754 1.00 97.31 196 GLU A CA 1
ATOM 1538 C C . GLU A 1 196 ? 14.661 -8.443 -10.236 1.00 97.31 196 GLU A C 1
ATOM 1540 O O . GLU A 1 196 ? 15.833 -8.284 -10.580 1.00 97.31 196 GLU A O 1
ATOM 1545 N N . LEU A 1 197 ? 13.671 -8.618 -11.120 1.00 97.38 197 LEU A N 1
ATOM 1546 C CA . LEU A 1 197 ? 13.891 -8.726 -12.557 1.00 97.38 197 LEU A CA 1
ATOM 1547 C C . LEU A 1 197 ? 13.595 -7.396 -13.258 1.00 97.38 197 LEU A C 1
ATOM 1549 O O . LEU A 1 197 ? 12.577 -6.770 -12.977 1.00 97.38 197 LEU A O 1
ATOM 1553 N N . PRO A 1 198 ? 14.431 -6.963 -14.212 1.00 96.25 198 PRO A N 1
ATOM 1554 C CA . PRO A 1 198 ? 14.159 -5.761 -14.983 1.00 96.25 198 PRO A CA 1
ATOM 1555 C C . PRO A 1 198 ? 13.029 -5.982 -15.995 1.00 96.25 198 PRO A C 1
ATOM 1557 O O . PRO A 1 198 ? 12.851 -7.072 -16.543 1.00 96.25 198 PRO A O 1
ATOM 1560 N N . VAL A 1 199 ? 12.328 -4.904 -16.339 1.00 93.19 199 VAL A N 1
ATOM 1561 C CA . VAL A 1 199 ? 11.482 -4.848 -17.534 1.00 93.19 199 VAL A CA 1
ATOM 1562 C C . VAL A 1 199 ? 12.372 -4.603 -18.757 1.00 93.19 199 VAL A C 1
ATOM 1564 O O . VAL A 1 199 ? 13.203 -3.691 -18.768 1.00 93.19 199 VAL A O 1
ATOM 1567 N N . ALA A 1 200 ? 12.205 -5.406 -19.811 1.00 89.81 200 ALA A N 1
ATOM 1568 C CA . ALA A 1 200 ? 12.987 -5.278 -21.040 1.00 89.81 200 ALA A CA 1
ATOM 1569 C C . ALA A 1 200 ? 12.872 -3.860 -21.639 1.00 89.81 200 ALA A C 1
ATOM 1571 O O . ALA A 1 200 ? 11.775 -3.350 -21.847 1.00 89.81 200 ALA A O 1
ATOM 1572 N N . GLY A 1 201 ? 14.013 -3.213 -21.898 1.00 86.69 201 GLY A N 1
ATOM 1573 C CA . GLY A 1 201 ? 14.075 -1.849 -22.446 1.00 86.69 201 GLY A CA 1
ATOM 1574 C C . GLY A 1 201 ? 13.817 -0.712 -21.447 1.00 86.69 201 GLY A C 1
ATOM 1575 O O . GLY A 1 201 ? 14.009 0.446 -21.808 1.00 86.69 201 GLY A O 1
ATOM 1576 N N . VAL A 1 202 ? 13.433 -1.016 -20.202 1.00 88.12 202 VAL A N 1
ATOM 1577 C CA . VAL A 1 202 ? 13.228 -0.023 -19.127 1.00 88.12 202 VAL A CA 1
ATOM 1578 C C . VAL A 1 202 ? 14.240 -0.212 -17.992 1.00 88.12 202 VAL A C 1
ATOM 1580 O O . VAL A 1 202 ? 14.740 0.766 -17.446 1.00 88.12 202 VAL A O 1
ATOM 1583 N N . GLY A 1 203 ? 14.586 -1.458 -17.661 1.00 93.00 203 GLY A N 1
ATOM 1584 C CA . GLY A 1 203 ? 15.339 -1.792 -16.453 1.00 93.00 203 GLY A CA 1
ATOM 1585 C C . GLY A 1 203 ? 14.410 -2.002 -15.255 1.00 93.00 203 GLY A C 1
ATOM 1586 O O . GLY A 1 203 ? 13.247 -2.367 -15.424 1.00 93.00 203 GLY A O 1
ATOM 1587 N N . LEU A 1 204 ? 14.925 -1.788 -14.044 1.00 94.19 204 LEU A N 1
ATOM 1588 C CA . LEU A 1 204 ? 14.096 -1.756 -12.836 1.00 94.19 204 LEU A CA 1
ATOM 1589 C C . LEU A 1 204 ? 13.267 -0.466 -12.844 1.00 94.19 204 LEU A C 1
ATOM 1591 O O . LEU A 1 204 ? 13.826 0.632 -12.899 1.00 94.19 204 LEU A O 1
ATOM 1595 N N . VAL A 1 205 ? 11.945 -0.602 -12.785 1.00 92.25 205 VAL A N 1
ATOM 1596 C CA . VAL A 1 205 ? 11.002 0.518 -12.749 1.00 92.25 205 VAL A CA 1
ATOM 1597 C C . VAL A 1 205 ? 11.157 1.292 -11.441 1.00 92.25 205 VAL A C 1
ATOM 1599 O O . VAL A 1 205 ? 11.313 2.515 -11.467 1.00 92.25 205 VAL A O 1
ATOM 1602 N N . VAL A 1 206 ? 11.188 0.582 -10.313 1.00 93.62 206 VAL A N 1
ATOM 1603 C CA . VAL A 1 206 ? 11.420 1.114 -8.969 1.00 93.62 206 VAL A CA 1
ATOM 1604 C C . VAL A 1 206 ? 12.638 0.409 -8.363 1.00 93.62 206 VAL A C 1
ATOM 1606 O O . VAL A 1 206 ? 12.518 -0.676 -7.792 1.00 93.62 206 VAL A O 1
ATOM 1609 N N . PRO A 1 207 ? 13.836 1.017 -8.452 1.00 92.44 207 PRO A N 1
ATOM 1610 C CA . PRO A 1 207 ? 15.053 0.436 -7.894 1.00 92.44 207 PRO A CA 1
ATOM 1611 C C . PRO A 1 207 ? 14.926 0.145 -6.394 1.00 92.44 207 PRO A C 1
ATOM 1613 O O . PRO A 1 207 ? 14.309 0.924 -5.672 1.00 92.44 207 PRO A O 1
ATOM 1616 N N . HIS A 1 208 ? 15.612 -0.896 -5.904 1.00 93.62 208 HIS A N 1
ATOM 1617 C CA . HIS A 1 208 ? 15.596 -1.327 -4.495 1.00 93.62 208 HIS A CA 1
ATOM 1618 C C . HIS A 1 208 ? 15.651 -0.171 -3.481 1.00 93.62 208 HIS A C 1
ATOM 1620 O O . HIS A 1 208 ? 14.807 -0.091 -2.598 1.00 93.62 208 HIS A O 1
ATOM 1626 N N . ARG A 1 209 ? 16.589 0.776 -3.646 1.00 91.81 209 ARG A N 1
ATOM 1627 C CA . ARG A 1 209 ? 16.747 1.936 -2.742 1.00 91.81 209 ARG A CA 1
ATOM 1628 C C . ARG A 1 209 ? 15.492 2.805 -2.615 1.00 91.81 209 ARG A C 1
ATOM 1630 O O . ARG A 1 209 ? 15.307 3.453 -1.596 1.00 91.81 209 ARG A O 1
ATOM 1637 N N . SER A 1 210 ? 14.680 2.840 -3.667 1.00 93.62 210 SER A N 1
ATOM 1638 C CA . SER A 1 210 ? 13.424 3.575 -3.732 1.00 93.62 210 SER A CA 1
ATOM 1639 C C . SER A 1 210 ? 12.239 2.689 -3.377 1.00 93.62 210 SER A C 1
ATOM 1641 O O . SER A 1 210 ? 11.177 3.217 -3.131 1.00 93.62 210 SER A O 1
ATOM 1643 N N . ALA A 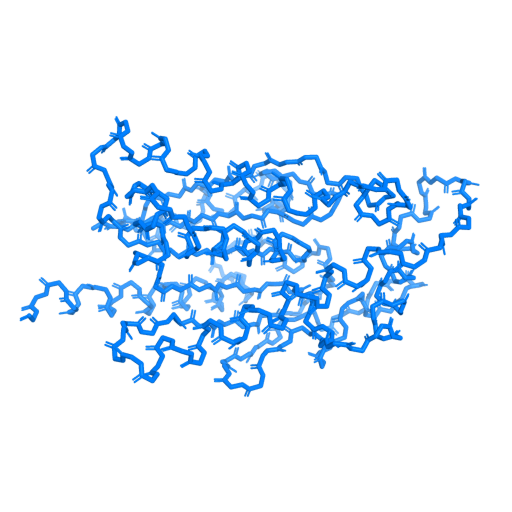1 211 ? 12.372 1.367 -3.345 1.00 94.94 211 ALA A N 1
ATOM 1644 C CA . ALA A 1 211 ? 11.267 0.465 -3.032 1.00 94.94 211 ALA A CA 1
ATOM 1645 C C . ALA A 1 211 ? 11.141 0.147 -1.531 1.00 94.94 211 ALA A C 1
ATOM 1647 O O . ALA A 1 211 ? 10.221 -0.570 -1.142 1.00 94.94 211 ALA A O 1
ATOM 1648 N N . ILE A 1 212 ? 12.062 0.640 -0.692 1.00 94.94 212 ILE A N 1
ATOM 1649 C CA . ILE A 1 212 ? 12.154 0.283 0.730 1.00 94.94 212 ILE A CA 1
ATOM 1650 C C . ILE A 1 212 ? 12.067 1.493 1.659 1.00 94.94 212 ILE A C 1
ATOM 1652 O O . ILE A 1 212 ? 12.459 2.607 1.313 1.00 94.94 212 ILE A O 1
ATOM 1656 N N . LEU A 1 213 ? 11.642 1.231 2.895 1.00 93.25 213 LEU A N 1
ATOM 1657 C CA . LEU A 1 213 ? 11.782 2.148 4.020 1.00 93.25 213 LEU A CA 1
ATOM 1658 C C . LEU A 1 213 ? 12.864 1.611 4.976 1.00 93.25 213 LEU A C 1
ATOM 1660 O O . LEU A 1 213 ? 12.650 0.554 5.567 1.00 93.25 213 LEU A O 1
ATOM 1664 N N . PRO A 1 214 ? 14.005 2.307 5.179 1.00 87.81 214 PRO A N 1
ATOM 1665 C CA . PRO A 1 214 ? 15.182 1.746 5.864 1.00 87.81 214 PRO A CA 1
ATOM 1666 C C . PRO A 1 214 ? 14.961 1.184 7.278 1.00 87.81 214 PRO A C 1
ATOM 1668 O O . PRO A 1 214 ? 15.729 0.343 7.728 1.00 87.81 214 PRO A O 1
ATOM 1671 N N . SER A 1 215 ? 13.938 1.649 7.999 1.00 89.06 215 SER A N 1
ATOM 1672 C CA . SER A 1 215 ? 13.623 1.194 9.364 1.00 89.06 215 SER A CA 1
ATOM 1673 C C . SER A 1 215 ? 12.628 0.027 9.422 1.00 89.06 215 SER A C 1
ATOM 1675 O O . SER A 1 215 ? 12.125 -0.279 10.504 1.00 89.06 215 SER A O 1
ATOM 1677 N N . TYR A 1 216 ? 12.307 -0.583 8.280 1.00 94.69 216 TYR A N 1
ATOM 1678 C CA . TYR A 1 216 ? 11.287 -1.620 8.141 1.00 94.69 216 TYR A CA 1
ATOM 1679 C C . TYR A 1 216 ? 11.802 -2.824 7.345 1.00 94.69 216 TYR A C 1
ATOM 1681 O O . TYR A 1 216 ? 12.841 -2.763 6.687 1.00 94.69 216 TYR A O 1
ATOM 1689 N N . GLY A 1 217 ? 11.077 -3.942 7.434 1.00 95.81 217 GLY A N 1
ATOM 1690 C CA . GLY A 1 217 ? 11.430 -5.168 6.723 1.00 95.81 217 GLY A CA 1
ATOM 1691 C C . GLY A 1 217 ? 11.320 -4.994 5.209 1.00 95.81 217 GLY A C 1
ATOM 1692 O O . GLY A 1 217 ? 10.431 -4.296 4.718 1.00 95.81 217 GLY A O 1
ATOM 1693 N N . SER A 1 218 ? 12.208 -5.651 4.465 1.00 97.50 218 SER A N 1
ATOM 1694 C CA . SER A 1 218 ? 12.120 -5.716 3.008 1.00 97.50 218 SER A CA 1
ATOM 1695 C C . SER A 1 218 ? 12.550 -7.074 2.458 1.00 97.50 218 SER A C 1
ATOM 1697 O O . SER A 1 218 ? 13.297 -7.804 3.112 1.00 97.50 218 SER A O 1
ATOM 1699 N N . GLN A 1 219 ? 12.037 -7.436 1.280 1.00 97.88 219 GLN A N 1
ATOM 1700 C CA . GLN A 1 219 ? 12.341 -8.699 0.601 1.00 97.88 219 GLN A CA 1
ATOM 1701 C C . GLN A 1 219 ? 12.125 -8.570 -0.915 1.00 97.88 219 GLN A C 1
ATOM 1703 O O . GLN A 1 219 ? 11.197 -7.891 -1.349 1.00 97.88 219 GLN A O 1
ATOM 1708 N N . SER A 1 220 ? 12.949 -9.228 -1.734 1.00 97.75 220 SER A N 1
ATOM 1709 C CA . SER A 1 220 ? 12.715 -9.268 -3.182 1.00 97.75 220 SER A CA 1
ATOM 1710 C C . SER A 1 220 ? 11.564 -10.212 -3.544 1.00 97.75 220 SER A C 1
ATOM 1712 O O . SER A 1 220 ? 11.276 -11.181 -2.839 1.00 97.75 220 SER A O 1
ATOM 1714 N N . ILE A 1 221 ? 10.911 -9.940 -4.670 1.00 98.12 221 ILE A N 1
ATOM 1715 C CA . ILE A 1 221 ? 10.082 -10.909 -5.389 1.00 98.12 221 ILE A CA 1
ATOM 1716 C C . ILE A 1 221 ? 10.755 -11.133 -6.738 1.00 98.12 221 ILE A C 1
ATOM 1718 O O . ILE A 1 221 ? 11.031 -10.167 -7.453 1.00 98.12 221 ILE A O 1
ATOM 1722 N N . HIS A 1 222 ? 10.994 -12.399 -7.089 1.00 97.50 222 HIS A N 1
ATOM 1723 C CA . HIS A 1 222 ? 11.635 -12.795 -8.344 1.00 97.50 222 HIS A CA 1
ATOM 1724 C C . HIS A 1 222 ? 10.691 -12.620 -9.549 1.00 97.50 222 HIS A C 1
ATOM 1726 O O . HIS A 1 222 ? 10.241 -13.573 -10.177 1.00 97.50 222 HIS A O 1
ATOM 1732 N N . ALA A 1 223 ? 10.341 -11.370 -9.826 1.00 97.38 223 ALA A N 1
ATOM 1733 C CA . ALA A 1 223 ? 9.479 -10.916 -10.902 1.00 97.38 223 ALA A CA 1
ATOM 1734 C C . ALA A 1 223 ? 9.842 -9.468 -11.254 1.00 97.38 223 ALA A C 1
ATOM 1736 O O . ALA A 1 223 ? 10.531 -8.781 -10.492 1.00 97.38 223 ALA A O 1
ATOM 1737 N N . ASN A 1 224 ? 9.369 -9.008 -12.412 1.00 96.44 224 ASN A N 1
ATOM 1738 C CA . ASN A 1 224 ? 9.445 -7.597 -12.779 1.00 96.44 224 ASN A CA 1
ATOM 1739 C C . ASN A 1 224 ? 8.357 -6.778 -12.060 1.00 96.44 224 ASN A C 1
ATOM 1741 O O . ASN A 1 224 ? 7.425 -7.340 -11.478 1.00 96.44 224 ASN A O 1
ATOM 1745 N N . HIS A 1 225 ? 8.433 -5.449 -12.146 1.00 95.81 225 HIS A N 1
ATOM 1746 C CA . HIS A 1 225 ? 7.478 -4.526 -11.520 1.00 95.81 225 HIS A CA 1
ATOM 1747 C C . HIS A 1 225 ? 5.996 -4.834 -11.778 1.00 95.81 225 HIS A C 1
ATOM 1749 O O . HIS A 1 225 ? 5.148 -4.611 -10.910 1.00 95.81 225 HIS A O 1
ATOM 1755 N N . MET A 1 226 ? 5.664 -5.315 -12.978 1.00 93.56 226 MET A N 1
ATOM 1756 C CA . MET A 1 226 ? 4.285 -5.567 -13.407 1.00 93.56 226 MET A CA 1
ATOM 1757 C C . MET A 1 226 ? 3.756 -6.917 -12.947 1.00 93.56 226 MET A C 1
ATOM 1759 O O . MET A 1 226 ? 2.544 -7.064 -12.767 1.00 93.56 226 MET A O 1
ATOM 1763 N N . ASP 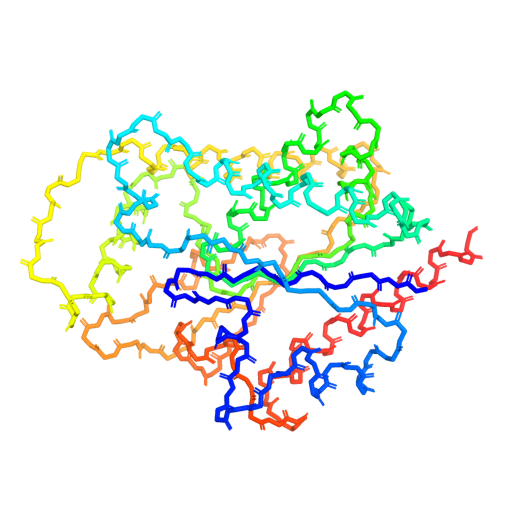A 1 227 ? 4.647 -7.885 -12.764 1.00 95.75 227 ASP A N 1
ATOM 1764 C CA . ASP A 1 227 ? 4.296 -9.264 -12.445 1.00 95.75 227 ASP A CA 1
ATOM 1765 C C . ASP A 1 227 ? 4.517 -9.604 -10.968 1.00 95.75 227 ASP A C 1
ATOM 1767 O O . ASP A 1 227 ? 3.870 -10.513 -10.462 1.00 95.75 227 ASP A O 1
ATOM 1771 N N . MET A 1 228 ? 5.293 -8.808 -10.222 1.00 96.94 228 MET A N 1
ATOM 1772 C CA . MET A 1 228 ? 5.475 -8.999 -8.778 1.00 96.94 228 MET A CA 1
ATOM 1773 C C . MET A 1 228 ? 4.187 -9.019 -7.923 1.00 96.94 228 MET A C 1
ATOM 1775 O O . MET A 1 228 ? 4.216 -9.673 -6.881 1.00 96.94 228 MET A O 1
ATOM 1779 N N . PRO A 1 229 ? 3.066 -8.343 -8.274 1.00 97.31 229 PRO A N 1
ATOM 1780 C CA . PRO A 1 229 ? 1.821 -8.461 -7.512 1.00 97.31 229 PRO A CA 1
ATOM 1781 C C . PRO A 1 229 ? 0.923 -9.630 -7.958 1.00 97.31 229 PRO A C 1
ATOM 1783 O O . PRO A 1 229 ? -0.187 -9.768 -7.434 1.00 97.31 229 PRO A O 1
ATOM 1786 N N . LYS A 1 230 ? 1.356 -10.447 -8.927 1.00 97.62 230 LYS A N 1
ATOM 1787 C CA . LYS A 1 230 ? 0.570 -11.531 -9.526 1.00 97.62 230 LYS A CA 1
ATOM 1788 C C . LYS A 1 230 ? 1.165 -12.875 -9.130 1.00 97.62 230 LYS A C 1
ATOM 1790 O O . LYS A 1 230 ? 2.339 -13.126 -9.373 1.00 97.62 230 LYS A O 1
ATOM 1795 N N . PHE A 1 231 ? 0.339 -13.751 -8.571 1.00 98.12 231 PHE A N 1
ATOM 1796 C CA . PHE A 1 231 ? 0.785 -15.055 -8.094 1.00 98.12 231 PHE A CA 1
ATOM 1797 C C . PHE A 1 231 ? 0.005 -16.175 -8.756 1.00 98.12 231 PHE A C 1
ATOM 1799 O O . PHE A 1 231 ? -1.209 -16.074 -8.922 1.00 98.12 231 PHE A O 1
ATOM 1806 N N . SER A 1 232 ? 0.715 -17.237 -9.111 1.00 97.00 232 SER A N 1
ATOM 1807 C CA . SER A 1 232 ? 0.181 -18.350 -9.899 1.00 97.00 232 SER A CA 1
ATOM 1808 C C . SER A 1 232 ? -0.521 -19.424 -9.060 1.00 97.00 232 SER A C 1
ATOM 1810 O O . SER A 1 232 ? -1.390 -20.133 -9.562 1.00 97.00 232 SER A O 1
ATOM 1812 N N . SER A 1 233 ? -0.150 -19.578 -7.785 1.00 97.50 233 SER A N 1
ATOM 1813 C CA . SER A 1 233 ? -0.653 -20.646 -6.910 1.00 97.50 233 SER A CA 1
ATOM 1814 C C . SER A 1 233 ? -0.339 -20.384 -5.432 1.00 97.50 233 SER A C 1
ATOM 1816 O O . SER A 1 233 ? 0.367 -19.438 -5.089 1.00 97.50 233 SER A O 1
ATOM 1818 N N . GLU A 1 234 ? -0.823 -21.255 -4.541 1.00 96.62 234 GLU A N 1
ATOM 1819 C CA . GLU A 1 234 ? -0.476 -21.223 -3.109 1.00 96.62 234 GLU A CA 1
ATOM 1820 C C . GLU A 1 234 ? 0.999 -21.570 -2.843 1.00 96.62 234 GLU A C 1
ATOM 1822 O O . GLU A 1 234 ? 1.514 -21.273 -1.769 1.00 96.62 234 GLU A O 1
ATOM 1827 N N . GLN A 1 235 ? 1.673 -22.204 -3.807 1.00 97.56 235 GLN A N 1
ATOM 1828 C CA . GLN A 1 235 ? 3.088 -22.577 -3.735 1.00 97.56 235 GLN A CA 1
ATOM 1829 C C . GLN A 1 235 ? 4.001 -21.537 -4.396 1.00 97.56 235 GLN A C 1
ATOM 1831 O O . GLN A 1 235 ? 5.222 -21.681 -4.348 1.00 97.56 235 GLN A O 1
ATOM 1836 N N . ASP A 1 236 ? 3.427 -20.499 -5.008 1.00 98.25 236 ASP A N 1
ATOM 1837 C CA . ASP A 1 236 ? 4.180 -19.407 -5.609 1.00 98.25 236 ASP A CA 1
ATOM 1838 C C . ASP A 1 236 ? 5.072 -18.737 -4.540 1.00 98.25 236 ASP A C 1
ATOM 1840 O O . ASP A 1 236 ? 4.561 -18.323 -3.491 1.00 98.25 236 ASP A O 1
ATOM 1844 N N . PRO A 1 237 ? 6.399 -18.628 -4.749 1.00 97.81 237 PRO A N 1
ATOM 1845 C CA . PRO A 1 237 ? 7.300 -18.063 -3.747 1.00 97.81 237 PRO A CA 1
ATOM 1846 C C . PRO A 1 237 ? 6.937 -16.632 -3.332 1.00 97.81 237 PRO A C 1
ATOM 1848 O O . PRO A 1 237 ? 7.067 -16.283 -2.156 1.00 97.81 237 PRO A O 1
ATOM 1851 N N . GLY A 1 238 ? 6.446 -15.815 -4.271 1.00 97.88 238 GLY A N 1
ATOM 1852 C CA . GLY A 1 238 ? 5.988 -14.457 -3.989 1.00 97.88 238 GLY A CA 1
ATOM 1853 C C . GLY A 1 238 ? 4.728 -14.459 -3.124 1.00 97.88 238 GLY A C 1
ATOM 1854 O O . GLY A 1 238 ? 4.661 -13.734 -2.127 1.00 97.88 238 GLY A O 1
ATOM 1855 N N . TYR A 1 239 ? 3.770 -15.341 -3.434 1.00 98.44 239 TYR A N 1
ATOM 1856 C CA . TYR A 1 239 ? 2.572 -15.523 -2.611 1.00 98.44 239 TYR A CA 1
ATOM 1857 C C . TYR A 1 239 ? 2.924 -15.968 -1.197 1.00 98.44 239 TYR A C 1
ATOM 1859 O O . TYR A 1 239 ? 2.415 -15.399 -0.230 1.00 98.44 239 TYR A O 1
ATOM 1867 N N . LEU A 1 240 ? 3.795 -16.968 -1.054 1.00 98.31 240 LEU A N 1
ATOM 1868 C CA . LEU A 1 240 ? 4.222 -17.475 0.248 1.00 98.31 240 LEU A CA 1
ATOM 1869 C C . LEU A 1 240 ? 4.880 -16.373 1.080 1.00 98.31 240 LEU A C 1
ATOM 1871 O O . LEU A 1 240 ? 4.561 -16.238 2.262 1.00 98.31 240 LEU A O 1
ATOM 1875 N N . ALA A 1 241 ? 5.737 -15.549 0.474 1.00 97.94 241 ALA A N 1
ATOM 1876 C CA . ALA A 1 241 ? 6.391 -14.443 1.163 1.00 97.94 241 ALA A CA 1
ATOM 1877 C C . ALA A 1 241 ? 5.379 -13.404 1.683 1.00 97.94 241 ALA A C 1
ATOM 1879 O O . ALA A 1 241 ? 5.376 -13.073 2.874 1.00 97.94 241 ALA A O 1
ATOM 1880 N N . VAL A 1 242 ? 4.470 -12.937 0.819 1.00 98.06 242 VAL A N 1
ATOM 1881 C CA . VAL A 1 242 ? 3.457 -11.930 1.180 1.00 98.06 242 VAL A CA 1
ATOM 1882 C C . VAL A 1 242 ?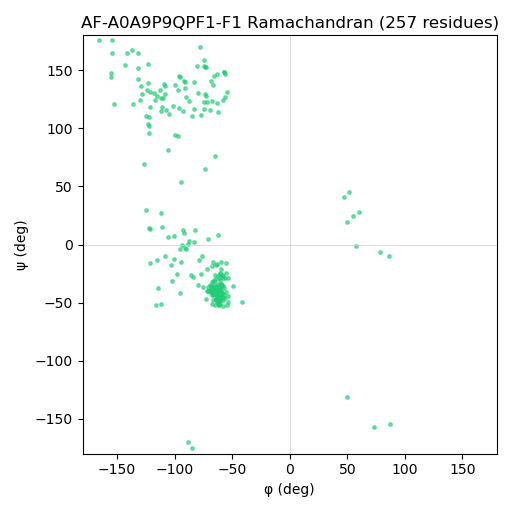 2.442 -12.491 2.181 1.00 98.06 242 VAL A C 1
ATOM 1884 O O . VAL A 1 242 ? 2.204 -11.896 3.234 1.00 98.06 242 VAL A O 1
ATOM 1887 N N . SER A 1 243 ? 1.854 -13.651 1.894 1.00 97.62 243 SER A N 1
ATOM 1888 C CA . SER A 1 243 ? 0.803 -14.251 2.724 1.00 97.62 243 SER A CA 1
ATOM 1889 C C . SER A 1 243 ? 1.309 -14.669 4.108 1.00 97.62 243 SER A C 1
ATOM 1891 O O . SER A 1 243 ? 0.596 -14.479 5.095 1.00 97.62 243 SER A O 1
ATOM 1893 N N . THR A 1 244 ? 2.560 -15.135 4.222 1.00 96.19 244 THR A N 1
ATOM 1894 C CA . THR A 1 244 ? 3.190 -15.427 5.521 1.00 96.19 244 THR A CA 1
ATOM 1895 C C . THR A 1 244 ? 3.313 -14.170 6.375 1.00 96.19 244 THR A C 1
ATOM 1897 O O . THR A 1 244 ? 3.068 -14.226 7.581 1.00 96.19 244 THR A O 1
ATOM 1900 N N . MET A 1 245 ? 3.659 -13.026 5.776 1.00 96.00 245 MET A N 1
ATOM 1901 C CA . MET A 1 245 ? 3.724 -11.759 6.506 1.00 96.00 245 MET A CA 1
ATOM 1902 C C . MET A 1 245 ? 2.346 -11.347 7.033 1.00 96.00 245 MET A C 1
ATOM 1904 O O . MET A 1 245 ? 2.196 -11.057 8.219 1.00 96.00 245 MET A O 1
ATOM 1908 N N . LEU A 1 246 ? 1.321 -11.409 6.179 1.00 97.00 246 LEU A N 1
ATOM 1909 C CA . LEU A 1 246 ? -0.058 -11.106 6.570 1.00 97.00 246 LEU A CA 1
ATOM 1910 C C . LEU A 1 246 ? -0.555 -12.037 7.688 1.00 97.00 246 LEU A C 1
ATOM 1912 O O . LEU A 1 246 ? -1.194 -11.584 8.638 1.00 97.00 246 LEU A O 1
ATOM 1916 N N . TRP A 1 247 ? -0.222 -13.327 7.615 1.00 95.38 247 TRP A N 1
ATOM 1917 C CA . TRP A 1 247 ? -0.563 -14.310 8.644 1.00 95.38 247 TRP A CA 1
ATOM 1918 C C . TRP A 1 247 ? 0.149 -14.048 9.977 1.00 95.38 247 TRP A C 1
ATOM 1920 O O . TRP A 1 247 ? -0.462 -14.198 11.038 1.00 95.38 247 TRP A O 1
ATOM 1930 N N . ARG A 1 248 ? 1.422 -13.628 9.949 1.00 93.81 248 ARG A N 1
ATOM 1931 C CA . ARG A 1 248 ? 2.160 -13.231 11.161 1.00 93.81 248 ARG A CA 1
ATOM 1932 C C . ARG A 1 248 ? 1.483 -12.043 11.833 1.00 93.81 248 ARG A C 1
ATOM 1934 O O . ARG A 1 248 ? 1.113 -12.150 12.997 1.00 93.81 248 ARG A O 1
ATOM 1941 N N . TRP A 1 249 ? 1.207 -10.979 11.079 1.00 94.38 249 TRP A N 1
ATOM 1942 C CA . TRP A 1 249 ? 0.530 -9.801 11.625 1.00 94.38 249 TRP A CA 1
ATOM 1943 C C . TRP A 1 249 ? -0.869 -10.122 12.150 1.00 94.38 249 TRP A C 1
ATOM 1945 O O . TRP A 1 249 ? -1.258 -9.600 13.189 1.00 94.38 249 TRP A O 1
ATOM 1955 N N . GLN A 1 250 ? -1.612 -11.033 11.512 1.00 90.69 250 GLN A N 1
ATOM 1956 C CA . GLN A 1 250 ? -2.892 -11.502 12.050 1.00 90.69 250 GLN A CA 1
ATOM 1957 C C . GLN A 1 250 ? -2.756 -12.065 13.474 1.00 90.69 250 GLN A C 1
ATOM 1959 O O . GLN A 1 250 ? -3.638 -11.830 14.303 1.00 90.69 250 GLN A O 1
ATOM 1964 N N . LYS A 1 251 ? -1.696 -12.825 13.776 1.00 85.12 251 LYS A N 1
ATOM 1965 C CA . LYS A 1 251 ? -1.498 -13.386 15.122 1.00 85.12 251 LYS A CA 1
ATOM 1966 C C . LYS A 1 251 ? -1.286 -12.297 16.163 1.00 85.12 251 LYS A C 1
ATOM 1968 O O . LYS A 1 251 ? -1.889 -12.368 17.233 1.00 85.12 251 LYS A O 1
ATOM 1973 N N . ASP A 1 252 ? -0.513 -11.277 15.819 1.00 83.19 252 ASP A N 1
ATOM 1974 C CA . ASP A 1 252 ? -0.230 -10.156 16.715 1.00 83.19 252 ASP A CA 1
ATOM 1975 C C . ASP A 1 252 ? -1.513 -9.378 17.051 1.00 83.19 252 ASP A C 1
ATOM 1977 O O . ASP A 1 252 ? -1.732 -8.989 18.199 1.00 83.19 252 ASP A O 1
ATOM 1981 N N . LEU A 1 253 ? -2.434 -9.250 16.084 1.00 83.25 253 LEU A N 1
ATOM 1982 C CA . LEU A 1 253 ? -3.757 -8.652 16.310 1.00 83.25 253 LEU A CA 1
ATOM 1983 C C . LEU A 1 253 ? -4.608 -9.438 17.313 1.00 83.25 253 LEU A C 1
ATOM 1985 O O . LEU A 1 253 ? -5.337 -8.842 18.103 1.00 83.25 253 LEU A O 1
ATOM 1989 N N . VAL A 1 254 ? -4.540 -10.772 17.279 1.00 67.88 254 VAL A N 1
ATOM 1990 C CA . VAL A 1 254 ? -5.290 -11.633 18.208 1.00 67.88 254 VAL A CA 1
ATOM 1991 C C . VAL A 1 254 ? -4.722 -11.539 19.622 1.00 67.88 254 VAL A C 1
ATOM 1993 O O . VAL A 1 254 ? -5.491 -11.565 20.580 1.00 67.88 254 VAL A O 1
ATOM 1996 N N . MET A 1 255 ? -3.400 -11.413 19.759 1.00 60.69 255 MET A N 1
ATOM 1997 C CA . MET A 1 255 ? -2.749 -11.258 21.061 1.00 60.69 255 MET A CA 1
ATOM 1998 C C . MET A 1 255 ? -3.112 -9.919 21.712 1.00 60.69 255 MET A C 1
ATOM 2000 O O . MET A 1 255 ? -3.485 -9.908 22.880 1.00 60.69 255 MET A O 1
ATOM 2004 N N . TYR A 1 256 ? -3.109 -8.822 20.945 1.00 58.78 256 TYR A N 1
ATOM 2005 C CA . TYR A 1 256 ? -3.480 -7.490 21.443 1.00 58.78 256 TYR A CA 1
ATOM 2006 C C . TYR A 1 256 ? -4.952 -7.387 21.873 1.00 58.78 256 TYR A C 1
ATOM 2008 O O . TYR A 1 256 ? -5.291 -6.619 22.760 1.00 58.78 256 TYR A O 1
ATOM 2016 N N . ALA A 1 257 ? -5.851 -8.163 21.259 1.00 58.53 257 ALA A N 1
ATOM 2017 C CA . ALA A 1 257 ? -7.265 -8.187 21.646 1.00 58.53 257 ALA A CA 1
ATOM 2018 C C . ALA A 1 257 ? -7.544 -8.985 22.938 1.00 58.53 257 ALA A C 1
ATOM 2020 O O . ALA A 1 257 ? -8.676 -8.979 23.419 1.00 58.53 257 ALA A O 1
ATOM 2021 N N . ARG A 1 258 ? -6.553 -9.723 23.457 1.00 47.38 258 ARG A N 1
ATOM 2022 C CA . ARG A 1 258 ? -6.670 -10.578 24.653 1.00 47.38 258 ARG A CA 1
ATOM 2023 C C . ARG A 1 258 ? -5.930 -10.029 25.878 1.00 47.38 258 ARG A C 1
ATOM 2025 O O . ARG A 1 258 ? -6.092 -10.600 26.954 1.00 47.38 258 ARG A O 1
ATOM 2032 N N . SER A 1 259 ? -5.111 -8.994 25.699 1.00 43.41 259 SER A N 1
ATOM 2033 C CA . SER A 1 259 ? -4.403 -8.251 26.750 1.00 43.41 259 SER A CA 1
ATOM 2034 C C . SER A 1 259 ? -5.201 -7.032 27.182 1.00 43.41 259 SER A C 1
ATOM 2036 O O . SER A 1 259 ? -5.266 -6.784 28.401 1.00 43.41 259 SER A O 1
#

Secondary structure (DSSP, 8-state):
-EEEEEE--TT--TTGGGEETTEEHHHHTHHHH-TTEEEEEE-----HHHHT-SSS--HHHHHHHHHHHHHHHHHHHTT-TTS-EEEEEETTHHHHHHHHHHHHHH-S-HHHHHHHHHEEEEEEES----TT-HHHHHHHHHHHHHHHTTT--------SHHHHHHHHHHHHHHHHHHHHHHTTPPP-EEEEEEE-SPBTTTB-SS-HHHH--TTSEEEEESS-TTTTT--SSTT-HHHHHHHHHHHHHHHHHHHHTT-

Solvent-accessible surface area (backbone atoms only — not comparable to full-atom values): 13703 Å² total; per-residue (Å²): 112,35,35,38,41,33,28,39,24,62,85,36,36,54,52,64,38,32,33,30,98,85,40,37,36,72,74,76,43,42,46,78,77,38,72,59,50,45,74,46,60,45,71,70,94,31,55,61,67,73,64,55,43,71,70,91,58,66,50,50,51,53,51,2,51,49,51,37,50,55,51,27,56,52,22,61,78,64,82,36,62,80,45,40,31,30,40,40,16,28,25,60,15,30,56,23,49,46,34,15,42,50,50,14,66,73,40,88,49,66,61,38,30,31,51,46,74,25,37,47,34,37,36,30,37,32,19,72,48,51,54,79,45,54,70,50,39,52,51,38,51,50,30,56,48,55,72,46,50,94,76,52,92,73,86,72,91,70,60,73,61,48,42,56,53,54,18,48,47,52,54,51,45,55,48,49,58,51,52,34,58,78,68,72,43,82,69,64,46,50,39,18,28,21,46,65,36,58,41,89,99,61,39,60,54,40,47,63,82,24,15,42,56,96,94,45,52,68,48,77,25,98,23,26,74,84,46,52,59,33,36,84,47,85,80,27,68,54,40,44,56,53,51,50,51,54,50,52,53,53,51,54,54,56,52,65,76,73,110

Sequence (259 aa):
TFSVVFVHGLTGNRTRTWSHDGLLWPKDLLPKTLPNARIMTFGYDADVLNMWSTAGQNRIGHHGSSLARSLADFRDRTDMSNTPIIFVAHSLGGLVCESAILECKNSAESQLHKIVENTRGIVFMGTPHAGADLANWATLFTNFTNLLRPTNHRIVEVLTPDSEVLAGIQKDFHTMLRARRDTHKPDINIMCFFEELPVAGVGLVVPHRSAILPSYGSQSIHANHMDMPKFSSEQDPGYLAVSTMLWRWQKDLVMYARS

Nearest PDB structures (foldseek):
  3hc7-assembly1_A  TM=7.024E-01  e=1.175E-03  Fromanvirus D29
  6oau-assembly2_B  TM=5.126E-01  e=7.086E-03  Homo sapiens
  7x0d-assembly1_A  TM=5.742E-01  e=1.086E+00  Capsicum annuum
  7x0d-assembly2_D-2  TM=5.686E-01  e=1.754E+00  Capsicum annuum
  7x0d-assembly2_C  TM=5.958E-01  e=3.007E+00  Capsicum annuum

pLDDT: mean 88.01, std 13.84, range [41.12, 98.75]